Protein AF-A0A350IZ76-F1 (afdb_monomer)

pLDDT: mean 92.91, std 7.24, range [50.38, 98.81]

Sequence (177 aa):
DGDEKKAEEVLAQYEQFNDQLLSAFRLCEDYFVRLTWEDVSQFPHEHSVNNLVNLQAAADALENGEVSTALDEYLWAVDNNWYAYDFSKETFDYFTDYVLDQPADRLMWGNGRVQGHNDLYDLIASLSDKEDGDDVAEQISVLKACIDSETVLLQQQVDLECEGLDALCSALNEMIG

Nearest PDB structures (foldseek):
  6ewy-assembly1_A  TM=2.142E-01  e=2.663E+00  Mycobacterium tuberculosis H37Rv
  6xjv-assembly1_G  TM=1.502E-01  e=7.935E+00  Homo sapiens

Mean predicted aligned error: 5.0 Å

Secondary structure (DSSP, 8-state):
---HHHHHHHHHHHHHHHHHHHHHHHHHHHHH-EE-TTS-EE-HHHHHHHHHHHHHHHHHHHHTT-HHHIIIIIGGGSTTTTHHHHS-HHHHHHHHHHHHS--HHHHGGGTTTB------HHHHHHHHT--TTS--HHHHHHHHHHHHHHHHHHHHHHHHHHHHHHHHHHHHHHHH-

Radius of gyration: 22.56 Å; Cα contacts (8 Å, |Δi|>4): 171; chains: 1; bounding box: 49×35×73 Å

Foldseek 3Di:
DPPVVVVVVVCVVCVVLVVLVVVLVVLCLVQAWAAFLVRDTGGQLVLLVQQLVLLVQLLVCVVQLNLVCNQPPGQCSNTLRVCLVPHDPVVSVVSVCVLVVDDPVVCPSNNPRHDDDDPCNVLSVVSVPDDRPDDCVVSSVSSVVVSVVSVVSSVVSVVSNVVSVVVSVVSVVVSVD

Solvent-accessible surface area (backbone atoms only — not comparable to full-atom values): 9769 Å² total; per-residue (Å²): 133,79,64,58,68,61,51,50,56,51,48,66,74,39,45,70,59,50,54,51,51,52,51,48,50,49,48,48,52,70,44,48,48,21,28,46,87,83,72,45,82,40,46,50,44,53,57,32,51,49,31,42,56,21,44,50,52,21,37,54,28,46,76,73,25,32,42,61,55,18,58,77,72,15,49,46,67,22,70,74,32,50,45,49,77,82,46,54,66,71,58,45,48,52,60,50,44,59,67,76,70,54,57,58,87,78,41,57,91,52,52,88,24,58,68,88,80,70,86,46,47,72,55,53,54,60,50,73,80,53,57,67,66,54,94,49,70,67,58,44,52,50,39,51,53,50,43,54,52,39,54,52,49,29,52,54,34,47,53,48,39,51,52,38,50,56,51,48,53,51,55,53,48,68,73,76,106

Structure (mmCIF, N/CA/C/O backbone):
data_AF-A0A350IZ76-F1
#
_entry.id   AF-A0A350IZ76-F1
#
loop_
_atom_site.group_PDB
_atom_site.id
_atom_site.type_symbol
_atom_site.label_atom_id
_atom_site.label_alt_id
_atom_site.label_comp_id
_atom_site.label_asym_id
_atom_site.label_entity_id
_atom_site.label_seq_id
_atom_site.pdbx_PDB_ins_code
_atom_site.Cartn_x
_atom_site.Cartn_y
_atom_site.Cartn_z
_atom_site.occupancy
_atom_site.B_iso_or_equiv
_atom_site.auth_seq_id
_atom_site.auth_comp_id
_atom_site.auth_asym_id
_atom_site.auth_atom_id
_atom_site.pdbx_PDB_model_num
ATOM 1 N N . ASP A 1 1 ? 19.222 25.766 -45.437 1.00 50.38 1 ASP A N 1
ATOM 2 C CA . ASP A 1 1 ? 19.135 24.422 -46.027 1.00 50.38 1 ASP A CA 1
ATOM 3 C C . ASP A 1 1 ? 19.389 23.398 -44.947 1.00 50.38 1 ASP A C 1
ATOM 5 O O . ASP A 1 1 ? 20.525 23.224 -44.520 1.00 50.38 1 ASP A O 1
ATOM 9 N N . GLY A 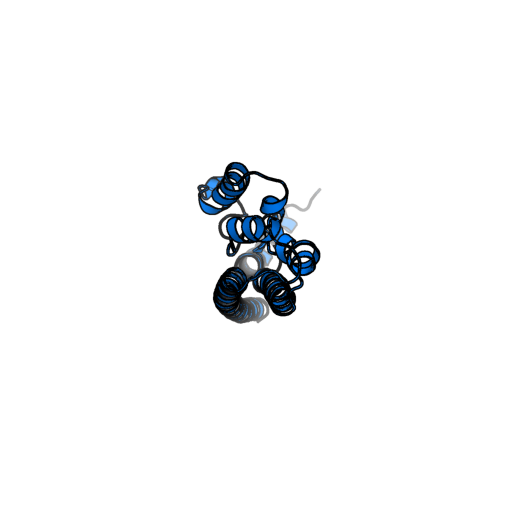1 2 ? 18.302 22.860 -44.392 1.00 60.72 2 GLY A N 1
ATOM 10 C CA . GLY A 1 2 ? 18.377 21.741 -43.461 1.00 60.72 2 GLY A CA 1
ATOM 11 C C . GLY A 1 2 ? 18.789 20.512 -44.252 1.00 60.72 2 GLY A C 1
ATOM 12 O O . GLY A 1 2 ? 18.210 20.237 -45.299 1.00 60.72 2 GLY A O 1
ATOM 13 N N . ASP A 1 3 ? 19.830 19.827 -43.799 1.00 73.19 3 ASP A N 1
ATOM 14 C CA . ASP A 1 3 ? 20.342 18.622 -44.447 1.00 73.19 3 ASP A CA 1
ATOM 15 C C . ASP A 1 3 ? 19.427 17.437 -44.092 1.00 73.19 3 ASP A C 1
ATOM 17 O O . ASP A 1 3 ? 19.778 16.555 -43.314 1.00 73.19 3 ASP A O 1
ATOM 21 N N . GLU A 1 4 ? 18.192 17.497 -44.595 1.00 79.62 4 GLU A N 1
ATOM 22 C CA . GLU A 1 4 ? 17.095 16.554 -44.344 1.00 79.62 4 GLU A CA 1
ATOM 23 C C . GLU A 1 4 ? 17.516 15.124 -44.699 1.00 79.62 4 GLU A C 1
ATOM 25 O O . GLU A 1 4 ? 17.291 14.191 -43.936 1.00 79.62 4 GLU A O 1
ATOM 30 N N . LYS A 1 5 ? 18.296 14.979 -45.774 1.00 81.50 5 LYS A N 1
ATOM 31 C CA . LYS A 1 5 ? 18.876 13.705 -46.197 1.00 81.50 5 LYS A CA 1
ATOM 32 C C . LYS A 1 5 ? 19.881 13.141 -45.185 1.00 81.50 5 LYS A C 1
ATOM 34 O O . LYS A 1 5 ? 19.873 11.949 -44.899 1.00 81.50 5 LYS A O 1
ATOM 39 N N . LYS A 1 6 ? 20.737 13.989 -44.611 1.00 81.44 6 LYS A N 1
ATOM 40 C CA . LYS A 1 6 ? 21.677 13.571 -43.562 1.00 81.44 6 LYS A CA 1
ATOM 41 C C . LYS A 1 6 ? 20.962 13.242 -42.251 1.00 81.44 6 LYS A C 1
ATOM 43 O O . LYS A 1 6 ? 21.423 12.372 -41.519 1.00 81.44 6 LYS A O 1
ATOM 48 N N . ALA A 1 7 ? 19.844 13.907 -41.958 1.00 80.25 7 ALA A N 1
ATOM 49 C CA . ALA A 1 7 ? 18.998 13.568 -40.817 1.00 80.25 7 ALA A CA 1
ATOM 50 C C . ALA A 1 7 ? 18.317 12.199 -40.997 1.00 80.25 7 ALA A C 1
ATOM 52 O O . ALA A 1 7 ? 18.332 11.399 -40.066 1.00 80.25 7 ALA A O 1
ATOM 53 N N . GLU A 1 8 ? 17.799 11.898 -42.192 1.00 83.94 8 GLU A N 1
ATOM 54 C CA . GLU A 1 8 ? 17.226 10.587 -42.536 1.00 83.94 8 GLU A CA 1
ATOM 55 C C . GLU A 1 8 ? 18.264 9.457 -42.463 1.00 83.94 8 GLU A C 1
ATOM 57 O O . GLU A 1 8 ? 17.990 8.404 -41.893 1.00 83.94 8 GLU A O 1
ATOM 62 N N . GLU A 1 9 ? 19.478 9.680 -42.979 1.00 82.44 9 GLU A N 1
ATOM 63 C CA . GLU A 1 9 ? 20.572 8.700 -42.914 1.00 82.44 9 GLU A CA 1
ATOM 64 C C . GLU A 1 9 ? 20.996 8.400 -41.468 1.00 82.44 9 GLU A C 1
ATOM 66 O O . GLU A 1 9 ? 21.276 7.249 -41.136 1.00 82.44 9 GLU A O 1
ATOM 71 N N . VAL A 1 10 ? 21.014 9.415 -40.597 1.00 81.44 10 VAL A N 1
ATOM 72 C CA . VAL A 1 10 ? 21.280 9.240 -39.161 1.00 81.44 10 VAL A CA 1
ATOM 73 C C . VAL A 1 10 ? 20.125 8.502 -38.479 1.00 81.44 10 VAL A C 1
ATOM 75 O O . VAL A 1 10 ? 20.371 7.565 -37.730 1.00 81.44 10 VAL A O 1
ATOM 78 N N . LEU A 1 11 ? 18.869 8.860 -38.758 1.00 82.62 11 LEU A N 1
ATOM 79 C CA . LEU A 1 11 ? 17.696 8.174 -38.199 1.00 82.62 11 LEU A CA 1
ATOM 80 C C . LEU A 1 11 ? 17.671 6.686 -38.562 1.00 82.62 11 LEU A C 1
ATOM 82 O O . LEU A 1 11 ? 17.509 5.856 -37.673 1.00 82.62 11 LEU A O 1
ATOM 86 N N . ALA A 1 12 ? 17.916 6.347 -39.829 1.00 81.69 12 ALA A N 1
ATOM 87 C CA . ALA A 1 12 ? 17.973 4.960 -40.287 1.00 81.69 12 ALA A CA 1
ATOM 88 C C . ALA A 1 12 ? 19.124 4.167 -39.637 1.00 81.69 12 ALA A C 1
ATOM 90 O O . ALA A 1 12 ? 18.999 2.967 -39.410 1.00 81.69 12 ALA A O 1
ATOM 91 N N . GLN A 1 13 ? 20.242 4.824 -39.302 1.00 84.06 13 GLN A N 1
ATOM 92 C CA . GLN A 1 13 ? 21.355 4.185 -38.586 1.00 84.06 13 GLN A CA 1
ATOM 93 C C . GLN A 1 13 ? 21.012 3.833 -37.134 1.00 84.06 13 GLN A C 1
ATOM 95 O O . GLN A 1 13 ? 21.599 2.898 -36.592 1.00 84.06 13 GLN A O 1
ATOM 100 N N . TYR A 1 14 ? 20.082 4.562 -36.513 1.00 86.44 14 TYR A N 1
ATOM 101 C CA . TYR A 1 14 ? 19.702 4.379 -35.111 1.00 86.44 14 TYR A CA 1
ATOM 102 C C . TYR A 1 14 ? 18.309 3.774 -34.921 1.00 86.44 14 TYR A C 1
ATOM 104 O O . TYR A 1 14 ? 17.897 3.604 -33.781 1.00 86.44 14 TYR A O 1
ATOM 112 N N . GLU A 1 15 ? 17.591 3.426 -35.991 1.00 88.50 15 GLU A N 1
ATOM 113 C CA . GLU A 1 15 ? 16.218 2.906 -35.925 1.00 88.50 15 GLU A CA 1
ATOM 114 C C . GLU A 1 15 ? 16.114 1.700 -34.980 1.00 88.50 15 GLU A C 1
ATOM 116 O O . GLU A 1 15 ? 15.388 1.753 -33.991 1.00 88.50 15 GLU A O 1
ATOM 121 N N . GLN A 1 16 ? 16.954 0.680 -35.187 1.00 88.06 16 GLN A N 1
ATOM 122 C CA . GLN A 1 16 ? 16.991 -0.506 -34.325 1.00 88.06 16 GLN A CA 1
ATOM 123 C C . GLN A 1 16 ? 17.324 -0.166 -32.863 1.00 88.06 16 GLN A C 1
ATOM 125 O O . GLN A 1 16 ? 16.702 -0.698 -31.946 1.00 88.06 16 GLN A O 1
ATOM 130 N N . PHE A 1 17 ? 18.298 0.718 -32.637 1.00 90.00 17 PHE A N 1
ATOM 131 C CA . PHE A 1 17 ? 18.697 1.121 -31.288 1.00 90.00 17 PHE A CA 1
ATOM 132 C C . PHE A 1 17 ? 17.570 1.883 -30.576 1.00 90.00 17 PHE A C 1
ATOM 134 O O . PHE A 1 17 ? 17.296 1.641 -29.403 1.00 90.00 17 PHE A O 1
ATOM 141 N N . ASN A 1 18 ? 16.880 2.772 -31.291 1.00 91.38 18 ASN A N 1
ATOM 142 C CA . ASN A 1 18 ? 15.746 3.526 -30.767 1.00 91.38 18 ASN A CA 1
ATOM 143 C C . ASN A 1 18 ? 14.569 2.602 -30.426 1.00 91.38 18 ASN A C 1
ATOM 145 O O . ASN A 1 18 ? 13.952 2.784 -29.378 1.00 91.38 18 ASN A O 1
ATOM 149 N N . ASP A 1 19 ? 14.294 1.590 -31.253 1.00 91.88 19 ASP A N 1
ATOM 150 C CA . ASP A 1 19 ? 13.255 0.589 -30.982 1.00 91.88 19 ASP A CA 1
ATOM 151 C C . ASP A 1 19 ? 13.575 -0.243 -29.731 1.00 91.88 19 ASP A C 1
ATOM 153 O O . ASP A 1 19 ? 12.700 -0.489 -28.892 1.00 91.88 19 ASP A O 1
ATOM 157 N N . GLN A 1 20 ? 14.839 -0.645 -29.566 1.00 93.69 20 GLN A N 1
ATOM 158 C CA . GLN A 1 20 ? 15.309 -1.349 -28.370 1.00 93.69 20 GLN A CA 1
ATOM 159 C C . GLN A 1 20 ? 15.216 -0.461 -27.122 1.00 93.69 20 GLN A C 1
ATOM 161 O O . GLN A 1 20 ? 14.729 -0.911 -26.083 1.00 93.69 20 GLN A O 1
ATOM 166 N N . LEU A 1 21 ? 15.616 0.810 -27.224 1.00 94.50 21 LEU A N 1
ATOM 167 C CA . LEU A 1 21 ? 15.518 1.778 -26.132 1.00 94.50 21 LEU A CA 1
ATOM 168 C C . LEU A 1 21 ? 14.062 2.032 -25.725 1.00 94.50 21 LEU A C 1
ATOM 170 O O . LEU A 1 21 ? 13.750 2.044 -24.535 1.00 94.50 21 LEU A O 1
ATOM 174 N N . LEU A 1 22 ? 13.160 2.195 -26.696 1.00 95.00 22 LEU A N 1
ATOM 175 C CA . LEU A 1 22 ? 11.733 2.375 -26.438 1.00 95.00 22 LEU A CA 1
ATOM 176 C C . LEU A 1 22 ? 11.118 1.131 -25.783 1.00 95.00 22 LEU A C 1
ATOM 178 O O . LEU A 1 22 ? 10.292 1.253 -24.880 1.00 95.00 22 LEU A O 1
ATOM 182 N N . SER A 1 23 ? 11.545 -0.061 -26.201 1.00 94.69 23 SER A N 1
ATOM 183 C CA . SER A 1 23 ? 11.111 -1.322 -25.593 1.00 94.69 23 SER A CA 1
ATOM 184 C C . SER A 1 23 ? 11.584 -1.446 -24.142 1.00 94.69 23 SER A C 1
ATOM 186 O O . SER A 1 23 ? 10.796 -1.827 -23.278 1.00 94.69 23 SER A O 1
ATOM 188 N N . ALA A 1 24 ? 12.833 -1.065 -23.852 1.00 96.50 24 ALA A N 1
ATOM 189 C CA . ALA A 1 24 ? 13.362 -1.029 -22.489 1.00 96.50 24 ALA A CA 1
ATOM 190 C C . ALA A 1 24 ? 12.632 0.007 -21.617 1.00 96.50 24 ALA A C 1
ATOM 192 O O . ALA A 1 24 ? 12.273 -0.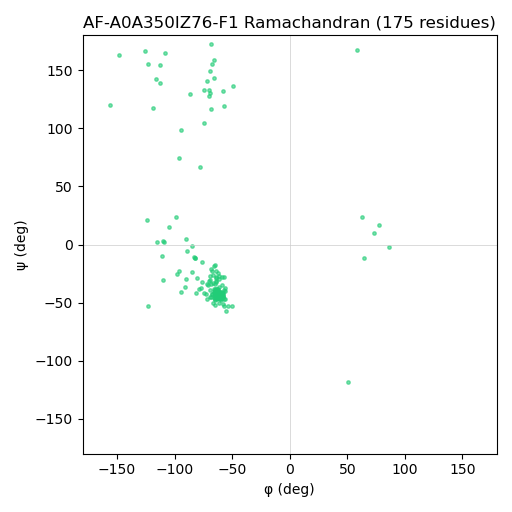292 -20.482 1.00 96.50 24 ALA A O 1
ATOM 193 N N . PHE A 1 25 ? 12.345 1.196 -22.160 1.00 95.88 25 PHE A N 1
ATOM 194 C CA . PHE A 1 25 ? 11.548 2.212 -21.470 1.00 95.88 25 PHE A CA 1
ATOM 195 C C . PHE A 1 25 ? 10.150 1.691 -21.124 1.00 95.88 25 PHE A C 1
ATOM 197 O O . PHE A 1 25 ? 9.719 1.796 -19.980 1.00 95.88 25 PHE A O 1
ATOM 204 N N . ARG A 1 26 ? 9.465 1.062 -22.086 1.00 94.50 26 ARG A N 1
ATOM 205 C CA . ARG A 1 26 ? 8.158 0.445 -21.844 1.00 94.50 26 ARG A CA 1
ATOM 206 C C . ARG A 1 26 ? 8.221 -0.616 -20.745 1.00 94.50 26 ARG A C 1
ATOM 208 O O . ARG A 1 26 ? 7.331 -0.663 -19.907 1.00 94.50 26 ARG A O 1
ATOM 215 N N . LEU A 1 27 ? 9.264 -1.442 -20.735 1.00 95.94 27 LEU A N 1
ATOM 216 C CA . LEU A 1 27 ? 9.461 -2.443 -19.692 1.00 95.94 27 LEU A CA 1
ATOM 217 C C . LEU A 1 27 ? 9.565 -1.780 -18.312 1.00 95.94 27 LEU A C 1
ATOM 219 O O . LEU A 1 27 ? 8.914 -2.235 -17.375 1.00 95.94 27 LEU A O 1
ATOM 223 N N . CYS A 1 28 ? 10.298 -0.668 -18.198 1.00 95.94 28 CYS A N 1
ATOM 224 C CA . CYS A 1 28 ? 10.345 0.091 -16.951 1.00 95.94 28 CYS A CA 1
ATOM 225 C C . CYS A 1 28 ? 8.959 0.593 -16.520 1.00 95.94 28 CYS A C 1
ATOM 227 O O . CYS A 1 28 ? 8.588 0.438 -15.361 1.00 95.94 28 CYS A O 1
ATOM 229 N N . GLU A 1 29 ? 8.184 1.156 -17.447 1.00 94.94 29 GLU A N 1
ATOM 230 C CA . GLU A 1 29 ? 6.8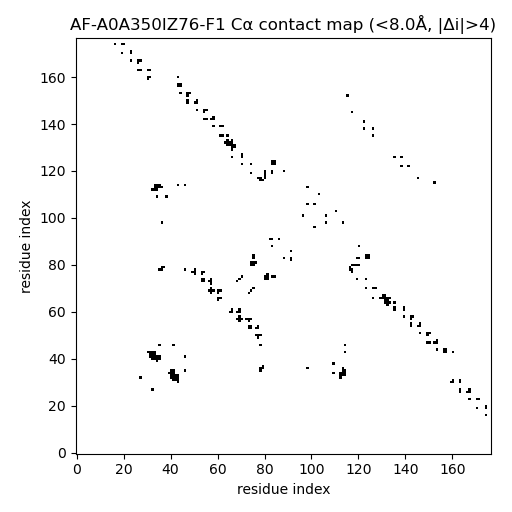28 1.653 -17.178 1.00 94.94 29 GLU A CA 1
ATOM 231 C C . GLU A 1 29 ? 5.846 0.537 -16.780 1.00 94.94 29 GLU A C 1
ATOM 233 O O . GLU A 1 29 ? 4.912 0.764 -16.006 1.00 94.94 29 GLU A O 1
ATOM 238 N N . ASP A 1 30 ? 6.019 -0.671 -17.317 1.00 93.81 30 ASP A N 1
ATOM 239 C CA . ASP A 1 30 ? 5.142 -1.811 -17.041 1.00 93.81 30 ASP A CA 1
ATOM 240 C C . ASP A 1 30 ? 5.468 -2.449 -15.671 1.00 93.81 30 ASP A C 1
ATOM 242 O O . ASP A 1 30 ? 4.554 -2.803 -14.917 1.00 93.81 30 ASP A O 1
ATOM 246 N N . TYR A 1 31 ? 6.749 -2.534 -15.294 1.00 95.88 31 TYR A N 1
ATOM 247 C CA . TYR A 1 31 ? 7.173 -3.161 -14.033 1.00 95.88 31 TYR A CA 1
ATOM 248 C C . TYR A 1 31 ? 7.276 -2.202 -12.847 1.00 95.88 31 TYR A C 1
ATOM 250 O O . TYR A 1 31 ? 6.925 -2.601 -11.743 1.00 95.88 31 TYR A O 1
ATOM 258 N N . PHE A 1 32 ? 7.717 -0.959 -13.046 1.00 96.56 32 PHE A N 1
ATOM 259 C CA . PHE A 1 32 ? 8.166 -0.091 -11.947 1.00 96.56 32 PHE A CA 1
ATOM 260 C C . PHE A 1 32 ? 7.316 1.156 -11.728 1.00 96.56 32 PHE A C 1
ATOM 262 O O . PHE A 1 32 ? 7.637 1.959 -10.859 1.00 96.56 32 PHE A O 1
ATOM 269 N N . VAL A 1 33 ? 6.241 1.335 -12.498 1.00 95.69 33 VAL A N 1
ATOM 270 C CA . VAL A 1 33 ? 5.366 2.504 -12.370 1.00 95.69 33 VAL A CA 1
ATOM 271 C C . VAL A 1 33 ? 3.959 2.064 -12.001 1.00 95.69 33 VAL A C 1
ATOM 273 O O . VAL A 1 33 ? 3.282 1.357 -12.758 1.00 95.69 33 VAL A O 1
ATOM 276 N N . ARG A 1 34 ? 3.514 2.499 -10.826 1.00 94.50 34 ARG A N 1
ATOM 277 C CA . ARG A 1 34 ? 2.145 2.387 -10.314 1.00 94.50 34 ARG A CA 1
ATOM 278 C C . ARG A 1 34 ? 1.634 3.761 -9.911 1.00 94.50 34 ARG A C 1
ATOM 280 O O . ARG A 1 34 ? 2.403 4.716 -9.840 1.00 94.50 34 ARG A O 1
ATOM 287 N N . LEU A 1 35 ? 0.330 3.845 -9.693 1.00 92.88 35 LEU A N 1
ATOM 288 C CA . LEU A 1 35 ? -0.346 5.059 -9.259 1.00 92.88 35 LEU A CA 1
ATOM 289 C C . LEU A 1 35 ? -0.955 4.843 -7.876 1.00 92.88 35 LEU A C 1
ATOM 291 O O . LEU A 1 35 ? -1.450 3.751 -7.588 1.00 92.88 35 LEU A O 1
ATOM 295 N N . THR A 1 36 ? -0.904 5.873 -7.034 1.00 91.69 36 THR A N 1
ATOM 296 C CA . THR A 1 36 ? -1.816 5.985 -5.888 1.00 91.69 36 THR A CA 1
ATOM 297 C C . THR A 1 36 ? -3.240 6.225 -6.389 1.00 91.69 36 THR A C 1
ATOM 299 O O . THR A 1 36 ? -3.465 6.469 -7.582 1.00 91.69 36 THR A O 1
ATOM 302 N N . TRP A 1 37 ? -4.206 6.203 -5.476 1.00 89.19 37 TRP A N 1
ATOM 303 C CA . TRP A 1 37 ? -5.593 6.539 -5.796 1.00 89.19 37 TRP A CA 1
ATOM 304 C C . TRP A 1 37 ? -5.781 8.010 -6.221 1.00 89.19 37 TRP A C 1
ATOM 306 O O . TRP A 1 37 ? -6.762 8.342 -6.884 1.00 89.19 37 TRP A O 1
ATOM 316 N N . GLU A 1 38 ? -4.812 8.880 -5.923 1.00 87.00 38 GLU A N 1
ATOM 317 C CA . GLU A 1 38 ? -4.735 10.287 -6.348 1.00 87.00 38 GLU A CA 1
ATOM 318 C C . GLU A 1 38 ? -3.823 10.529 -7.569 1.00 87.00 38 GLU A C 1
ATOM 320 O O . GLU A 1 38 ? -3.322 11.641 -7.761 1.00 87.00 38 GLU A O 1
ATOM 325 N N . ASP A 1 39 ? -3.587 9.508 -8.398 1.00 88.31 39 ASP A N 1
ATOM 326 C CA . ASP A 1 39 ? -2.786 9.589 -9.631 1.00 88.31 39 ASP A CA 1
ATOM 327 C C . ASP A 1 39 ? -1.300 9.968 -9.414 1.00 88.31 39 ASP A C 1
ATOM 329 O O . ASP A 1 39 ? -0.628 10.463 -10.329 1.00 88.31 39 ASP A O 1
ATOM 333 N N . VAL A 1 40 ? -0.743 9.728 -8.219 1.00 91.50 40 VAL A N 1
ATOM 334 C CA . VAL A 1 40 ? 0.683 9.970 -7.940 1.00 91.50 40 VAL A CA 1
ATOM 335 C C . VAL A 1 40 ? 1.514 8.751 -8.332 1.00 91.50 40 VAL A C 1
ATOM 337 O O . VAL A 1 40 ? 1.225 7.632 -7.921 1.00 91.50 40 VAL A O 1
ATOM 340 N N . SER A 1 41 ? 2.576 8.965 -9.114 1.00 93.69 41 SER A N 1
ATOM 341 C CA . SER A 1 41 ? 3.498 7.898 -9.518 1.00 93.69 41 SER A CA 1
ATOM 342 C C . SER A 1 41 ? 4.346 7.403 -8.348 1.00 93.69 41 SER A C 1
ATOM 344 O O . SER A 1 41 ? 4.982 8.205 -7.665 1.00 93.69 41 SER A O 1
ATOM 346 N N . GLN A 1 42 ? 4.435 6.084 -8.209 1.00 95.31 42 GLN A N 1
ATOM 347 C CA . GLN A 1 42 ? 5.249 5.388 -7.210 1.00 95.31 42 GLN A CA 1
ATOM 348 C C . GLN A 1 42 ? 5.746 4.039 -7.747 1.00 95.31 42 GLN A C 1
ATOM 350 O O . GLN A 1 42 ? 5.204 3.514 -8.729 1.00 95.31 42 GLN A O 1
ATOM 355 N N . PHE A 1 43 ? 6.759 3.467 -7.101 1.00 96.38 43 PHE A N 1
ATOM 356 C CA . PHE A 1 43 ? 7.129 2.072 -7.314 1.00 96.38 43 PHE A CA 1
ATOM 357 C C . PHE A 1 43 ? 6.045 1.138 -6.751 1.00 96.38 43 PHE A C 1
ATOM 359 O O . PHE A 1 43 ? 5.390 1.478 -5.764 1.00 96.38 43 PHE A O 1
ATOM 366 N N . PRO A 1 44 ? 5.844 -0.055 -7.342 1.00 95.88 44 PRO A N 1
ATOM 367 C CA . PRO A 1 44 ? 4.863 -1.018 -6.857 1.00 95.88 44 PRO A CA 1
ATOM 368 C C . PRO A 1 44 ? 4.951 -1.304 -5.354 1.00 95.88 44 PRO A C 1
ATOM 370 O O . PRO A 1 44 ? 3.945 -1.138 -4.669 1.00 95.88 44 PRO A O 1
ATOM 373 N N . HIS A 1 45 ? 6.128 -1.670 -4.832 1.00 96.88 45 HIS A N 1
ATOM 374 C CA . HIS A 1 45 ? 6.293 -1.976 -3.408 1.00 96.88 45 HIS A CA 1
ATOM 375 C C . HIS A 1 45 ? 5.991 -0.795 -2.475 1.00 96.88 45 HIS A C 1
ATOM 377 O O . HIS A 1 45 ? 5.603 -1.028 -1.330 1.00 96.88 45 HIS A O 1
ATOM 383 N N . GLU A 1 46 ? 6.157 0.458 -2.924 1.00 96.44 46 GLU A N 1
ATOM 384 C CA . GLU A 1 46 ? 5.890 1.638 -2.089 1.00 96.44 46 GLU A CA 1
ATOM 385 C C . GLU A 1 46 ? 4.425 1.685 -1.650 1.00 96.44 46 GLU A C 1
ATOM 387 O O . GLU A 1 46 ? 4.164 2.005 -0.492 1.00 96.44 46 GLU A O 1
ATOM 392 N N . HIS A 1 47 ? 3.486 1.275 -2.513 1.00 95.06 47 HIS A N 1
ATOM 393 C CA . HIS A 1 47 ? 2.067 1.192 -2.157 1.00 95.06 47 HIS A CA 1
ATOM 394 C C . HIS A 1 47 ? 1.855 0.311 -0.917 1.00 95.06 47 HIS A C 1
ATOM 396 O O . HIS A 1 47 ? 1.347 0.777 0.105 1.00 95.06 47 HIS A O 1
ATOM 402 N N . SER A 1 48 ? 2.313 -0.944 -0.979 1.00 96.00 48 SER A N 1
ATOM 403 C CA . SER A 1 48 ? 2.079 -1.894 0.112 1.00 96.00 48 SER A CA 1
ATOM 404 C C . SER A 1 48 ? 2.885 -1.559 1.361 1.00 96.00 48 SER A C 1
ATOM 406 O O . SER A 1 48 ? 2.397 -1.736 2.473 1.00 96.00 48 SER A O 1
ATOM 408 N N . VAL A 1 49 ? 4.110 -1.039 1.211 1.00 97.25 49 VAL A N 1
ATOM 409 C CA . VAL A 1 49 ? 4.921 -0.595 2.356 1.00 97.25 49 VAL A CA 1
ATOM 410 C C . VAL A 1 49 ? 4.242 0.560 3.090 1.00 97.25 49 VAL A C 1
ATOM 412 O O . VAL A 1 49 ? 4.153 0.519 4.318 1.00 97.25 49 VAL A O 1
ATOM 415 N N . ASN A 1 50 ? 3.737 1.561 2.366 1.00 96.50 50 ASN A N 1
ATOM 416 C CA . ASN A 1 50 ? 3.061 2.709 2.971 1.00 96.50 50 ASN A CA 1
ATOM 417 C C . ASN A 1 50 ? 1.788 2.280 3.713 1.00 96.50 50 ASN A C 1
ATOM 419 O O . ASN A 1 50 ? 1.577 2.685 4.858 1.00 96.50 50 ASN A O 1
ATOM 423 N N . ASN A 1 51 ? 0.978 1.408 3.108 1.00 97.38 51 ASN A N 1
ATOM 424 C CA . ASN A 1 51 ? -0.208 0.862 3.763 1.00 97.38 51 ASN A CA 1
ATOM 425 C C . ASN A 1 51 ? 0.157 0.031 4.998 1.00 97.38 51 ASN A C 1
ATOM 427 O O . ASN A 1 51 ? -0.415 0.252 6.061 1.00 97.38 51 ASN A O 1
ATOM 431 N N . LEU A 1 52 ? 1.136 -0.875 4.899 1.00 98.31 52 LEU A N 1
ATOM 432 C CA . LEU A 1 52 ? 1.572 -1.713 6.021 1.00 98.31 52 LEU A CA 1
ATOM 433 C C . LEU A 1 52 ? 2.058 -0.887 7.210 1.00 98.31 52 LEU A C 1
ATOM 435 O O . LEU A 1 52 ? 1.668 -1.180 8.335 1.00 98.31 52 LEU A O 1
ATOM 439 N N . VAL A 1 53 ? 2.874 0.146 6.978 1.00 98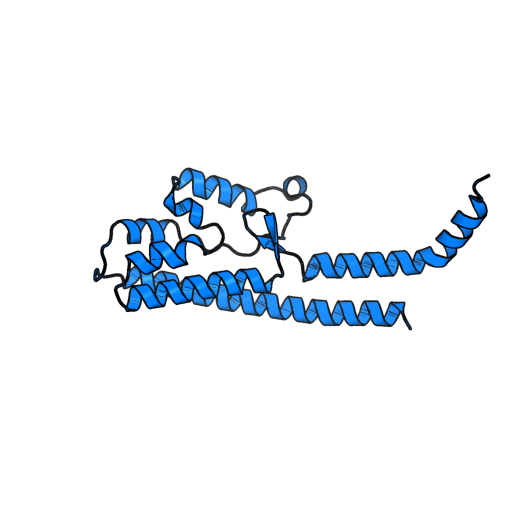.44 53 VAL A N 1
ATOM 440 C CA . VAL A 1 53 ? 3.370 1.019 8.055 1.00 98.44 53 VAL A CA 1
ATOM 441 C C . VAL A 1 53 ? 2.206 1.637 8.831 1.00 98.44 53 VAL A C 1
ATOM 443 O O . VAL A 1 53 ? 2.201 1.584 10.060 1.00 98.44 53 VAL A O 1
ATOM 446 N N . ASN A 1 54 ? 1.203 2.163 8.126 1.00 98.62 54 ASN A N 1
ATOM 447 C CA . ASN A 1 54 ? 0.042 2.792 8.751 1.00 98.62 54 ASN A CA 1
ATOM 448 C C . ASN A 1 54 ? -0.902 1.771 9.404 1.00 98.62 54 ASN A C 1
ATOM 450 O O . ASN A 1 54 ? -1.341 1.977 10.532 1.00 98.62 54 ASN A O 1
ATOM 454 N N . LEU A 1 55 ? -1.176 0.640 8.750 1.00 98.69 55 LEU A N 1
ATOM 455 C CA . LEU A 1 55 ? -2.022 -0.422 9.302 1.00 98.69 55 LEU A CA 1
ATOM 456 C C . LEU A 1 55 ? -1.420 -1.020 10.582 1.00 98.69 55 LEU A C 1
ATOM 458 O O . LEU A 1 55 ? -2.137 -1.229 11.562 1.00 98.69 55 LEU A O 1
ATOM 462 N N . GLN A 1 56 ? -0.109 -1.275 10.587 1.00 98.75 56 GLN A N 1
ATOM 463 C CA . GLN A 1 56 ? 0.604 -1.817 11.743 1.00 98.75 56 GLN A CA 1
ATOM 464 C C . GLN A 1 56 ? 0.607 -0.810 12.900 1.00 98.75 56 GLN A C 1
ATOM 466 O O . GLN A 1 56 ? 0.271 -1.178 14.022 1.00 98.75 56 GLN A O 1
ATOM 471 N N . ALA A 1 57 ? 0.901 0.465 12.619 1.00 98.81 57 ALA A N 1
ATOM 472 C CA . ALA A 1 57 ? 0.887 1.521 13.628 1.00 98.81 57 ALA A CA 1
ATOM 473 C C . ALA A 1 57 ? -0.520 1.763 14.206 1.00 98.81 57 ALA A C 1
ATOM 475 O O . ALA A 1 57 ? -0.669 1.922 15.416 1.00 98.81 57 ALA A O 1
ATOM 476 N N . ALA A 1 58 ? -1.564 1.707 13.372 1.00 98.75 58 ALA A N 1
ATOM 477 C CA . ALA A 1 58 ? -2.950 1.767 13.828 1.00 98.75 58 ALA A CA 1
ATOM 478 C C . ALA A 1 58 ? -3.303 0.580 14.735 1.00 98.75 58 ALA A C 1
ATOM 480 O O . ALA A 1 58 ? -3.907 0.774 15.788 1.00 98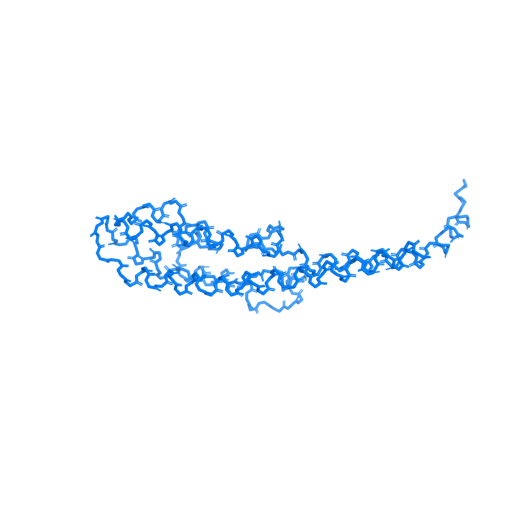.75 58 ALA A O 1
ATOM 481 N N . ALA A 1 59 ? -2.911 -0.643 14.364 1.00 98.69 59 ALA A N 1
ATOM 482 C CA . ALA A 1 59 ? -3.154 -1.824 15.187 1.00 98.69 59 ALA A CA 1
ATOM 483 C C . ALA A 1 59 ? -2.437 -1.729 16.544 1.00 98.69 59 ALA A C 1
ATOM 485 O O . ALA A 1 59 ? -3.058 -2.006 17.570 1.00 98.69 59 ALA A O 1
ATOM 486 N N . ASP A 1 60 ? -1.179 -1.283 16.556 1.00 98.75 60 ASP A N 1
ATOM 487 C CA . ASP A 1 60 ? -0.395 -1.083 17.779 1.00 98.75 60 ASP A CA 1
ATOM 488 C C . ASP A 1 60 ? -1.032 -0.017 18.691 1.00 98.75 60 ASP A C 1
ATOM 490 O O . ASP A 1 60 ? -1.141 -0.222 19.902 1.00 98.75 60 ASP A O 1
ATOM 494 N N . ALA A 1 61 ? -1.512 1.096 18.124 1.00 98.75 61 ALA A N 1
ATOM 495 C CA . ALA A 1 61 ? -2.235 2.129 18.868 1.00 98.75 61 ALA A CA 1
ATOM 496 C C . ALA A 1 61 ? -3.522 1.569 19.504 1.00 98.75 61 ALA A C 1
ATOM 498 O O . ALA A 1 61 ? -3.747 1.728 20.706 1.00 98.75 61 ALA A O 1
ATOM 499 N N . LEU A 1 62 ? -4.328 0.817 18.743 1.00 98.62 62 LEU A N 1
ATOM 500 C CA . LEU A 1 62 ? -5.534 0.175 19.274 1.00 98.62 62 LEU A CA 1
ATOM 501 C C . LEU A 1 62 ? -5.222 -0.853 20.374 1.00 98.62 62 LEU A C 1
ATOM 503 O O . LEU A 1 62 ? -5.950 -0.926 21.363 1.00 98.62 62 LEU A O 1
ATOM 507 N N . GLU A 1 63 ? -4.138 -1.624 20.250 1.00 98.50 63 GLU A N 1
ATOM 508 C CA . GLU A 1 63 ? -3.694 -2.564 21.291 1.00 98.50 63 GLU A CA 1
ATOM 509 C C . GLU A 1 63 ? -3.280 -1.857 22.593 1.00 98.50 63 GLU A C 1
ATOM 511 O O . GLU A 1 63 ? -3.441 -2.422 23.680 1.00 98.50 63 GLU A O 1
ATOM 516 N N . ASN A 1 64 ? -2.822 -0.606 22.501 1.00 98.31 64 ASN A N 1
ATOM 517 C CA . ASN A 1 64 ? -2.531 0.255 23.650 1.00 98.31 64 ASN A CA 1
ATOM 518 C C . ASN A 1 64 ? -3.765 1.010 24.180 1.00 98.31 64 ASN A C 1
ATOM 520 O O . ASN A 1 64 ? -3.666 1.708 25.191 1.00 98.31 64 ASN A O 1
ATOM 524 N N . GLY A 1 65 ? -4.932 0.844 23.548 1.00 98.06 65 GLY A N 1
ATOM 525 C CA . GLY A 1 65 ? -6.165 1.556 23.887 1.00 98.06 65 GLY A CA 1
ATOM 526 C C . GLY A 1 65 ? -6.207 3.001 23.379 1.00 98.06 65 GLY A C 1
ATOM 527 O O . GLY A 1 65 ? -7.023 3.779 23.864 1.00 98.06 65 GLY A O 1
ATOM 528 N N . GLU A 1 66 ? -5.344 3.359 22.428 1.00 98.56 66 GLU A N 1
ATOM 529 C CA . GLU A 1 66 ? -5.194 4.700 21.853 1.00 98.56 66 GLU A CA 1
ATOM 530 C C . GLU A 1 66 ? -6.008 4.797 20.547 1.00 98.56 66 GLU A C 1
ATOM 532 O O . GLU A 1 66 ? -5.477 4.754 19.434 1.00 98.56 66 GLU A O 1
ATOM 537 N N . VAL A 1 67 ? -7.334 4.885 20.684 1.00 98.50 67 VAL A N 1
ATOM 538 C CA . VAL A 1 67 ? -8.278 4.966 19.554 1.00 98.50 67 VAL A CA 1
ATOM 539 C C . VAL A 1 67 ? -8.079 6.258 18.769 1.00 98.50 67 VAL A C 1
ATOM 541 O O . VAL A 1 67 ? -8.017 6.232 17.539 1.00 98.50 67 VAL A O 1
ATOM 544 N N . SER A 1 68 ? -7.936 7.374 19.483 1.00 98.12 68 SER A N 1
ATOM 545 C CA . SER A 1 68 ? -7.695 8.690 18.890 1.00 98.12 68 SER A CA 1
ATOM 546 C C . SER A 1 68 ? -6.423 8.703 18.038 1.00 98.12 68 SER A C 1
ATOM 548 O O . SER A 1 68 ? -6.455 9.143 16.894 1.00 98.12 68 SER A O 1
ATOM 550 N N . THR A 1 69 ? -5.331 8.120 18.535 1.00 98.56 69 THR A N 1
ATOM 551 C CA . THR A 1 69 ? -4.067 8.002 17.795 1.00 98.56 69 THR A CA 1
ATOM 552 C C . THR A 1 69 ? -4.217 7.172 16.520 1.00 98.56 69 THR A C 1
ATOM 554 O O . THR A 1 69 ? -3.731 7.585 15.467 1.00 98.56 69 THR A O 1
ATOM 557 N N . ALA A 1 70 ? -4.921 6.034 16.570 1.00 98.50 70 ALA A N 1
ATOM 558 C CA . ALA A 1 70 ? -5.160 5.224 15.375 1.00 98.50 70 ALA A CA 1
ATOM 559 C C . ALA A 1 70 ? -5.889 6.019 14.274 1.00 98.50 70 ALA A C 1
ATOM 561 O O . ALA A 1 70 ? -5.507 5.948 13.103 1.00 98.50 70 ALA A O 1
ATOM 562 N N . LEU 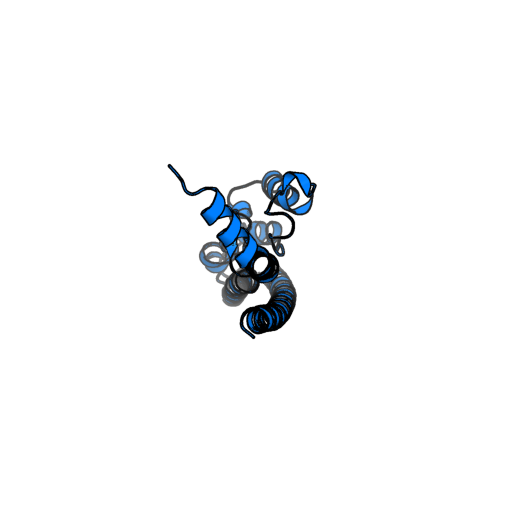A 1 71 ? -6.905 6.802 14.653 1.00 98.00 71 LEU A N 1
ATOM 563 C CA . LEU A 1 71 ? -7.686 7.630 13.734 1.00 98.00 71 LEU A CA 1
ATOM 564 C C . LEU A 1 71 ? -6.910 8.849 13.219 1.00 98.00 71 LEU A C 1
ATOM 566 O O . LEU A 1 71 ? -6.926 9.102 12.015 1.00 98.00 71 LEU A O 1
ATOM 570 N N . ASP A 1 72 ? -6.238 9.589 14.095 1.00 97.38 72 ASP A N 1
ATOM 571 C CA . ASP A 1 72 ? -5.677 10.903 13.765 1.00 97.38 72 ASP A CA 1
ATOM 572 C C . ASP A 1 72 ? -4.289 10.818 13.109 1.00 97.38 72 ASP A C 1
ATOM 574 O O . ASP A 1 72 ? -3.888 11.731 12.380 1.00 97.38 72 ASP A O 1
ATOM 578 N N . GLU A 1 73 ? -3.543 9.732 13.335 1.00 97.81 73 GLU A N 1
ATOM 579 C CA . GLU A 1 73 ? -2.159 9.610 12.857 1.00 97.81 73 GLU A CA 1
ATOM 580 C C . GLU A 1 73 ? -1.972 8.598 11.725 1.00 97.81 73 GLU A C 1
ATOM 582 O O . GLU A 1 73 ? -1.088 8.809 10.893 1.00 97.81 73 GLU A O 1
ATOM 587 N N . TYR A 1 74 ? -2.773 7.527 11.671 1.00 98.44 74 TYR A N 1
ATOM 588 C CA . TYR A 1 74 ? -2.437 6.360 10.844 1.00 98.44 74 TYR A CA 1
ATOM 589 C C . TYR A 1 74 ? -3.507 5.980 9.818 1.00 98.44 74 TYR A C 1
ATOM 591 O O . TYR A 1 74 ? -3.198 5.850 8.635 1.00 98.44 74 TYR A O 1
ATOM 599 N N . LEU A 1 75 ? -4.767 5.799 10.225 1.00 98.12 75 LEU A N 1
ATOM 600 C CA . LEU A 1 75 ? -5.783 5.204 9.345 1.00 98.12 75 LEU A CA 1
ATOM 601 C C . LEU A 1 75 ? -6.118 6.064 8.116 1.00 98.12 75 LEU A C 1
ATOM 603 O O . LEU A 1 75 ? -6.339 5.516 7.038 1.00 98.12 75 LEU A O 1
ATOM 607 N N . TRP A 1 76 ? -6.084 7.394 8.233 1.00 95.06 76 TRP A N 1
ATOM 608 C CA . TRP A 1 76 ? -6.304 8.301 7.097 1.00 95.06 76 TRP A CA 1
ATOM 609 C C . TRP A 1 76 ? -5.189 8.234 6.045 1.00 95.06 76 TRP A C 1
ATOM 611 O O . TRP A 1 76 ? -5.416 8.601 4.893 1.00 95.06 76 TRP A O 1
ATOM 621 N N . ALA A 1 77 ? -3.991 7.790 6.439 1.00 95.62 77 ALA A N 1
ATOM 622 C CA . ALA A 1 77 ? -2.816 7.711 5.578 1.00 95.62 77 ALA A CA 1
ATOM 623 C C . ALA A 1 77 ? -2.709 6.372 4.824 1.00 95.62 77 ALA A C 1
ATOM 625 O O . ALA A 1 77 ? -1.831 6.225 3.973 1.00 95.62 77 ALA A O 1
ATOM 626 N N . VAL A 1 78 ? -3.590 5.405 5.108 1.00 96.38 78 VAL A N 1
ATOM 627 C CA . VAL A 1 78 ? -3.775 4.229 4.246 1.00 96.38 78 VAL A CA 1
ATOM 628 C C . VAL A 1 78 ? -4.436 4.695 2.947 1.00 96.38 78 VAL A C 1
ATOM 630 O O . VAL A 1 78 ? -5.439 5.409 2.985 1.00 96.38 78 VAL A O 1
ATOM 633 N N . ASP A 1 79 ? -3.880 4.295 1.803 1.00 93.62 79 ASP A N 1
ATOM 634 C CA . ASP A 1 79 ? -4.263 4.793 0.474 1.00 93.62 79 ASP A CA 1
ATOM 635 C C . ASP A 1 79 ? -5.797 4.752 0.265 1.00 93.62 79 ASP A C 1
ATOM 637 O O . ASP A 1 79 ? -6.459 3.789 0.668 1.00 93.62 79 ASP A O 1
ATOM 641 N N . ASN A 1 80 ? -6.368 5.817 -0.315 1.00 92.38 80 ASN A N 1
ATOM 642 C CA . ASN A 1 80 ? -7.813 6.081 -0.485 1.00 92.38 80 ASN A CA 1
ATOM 643 C C . ASN A 1 80 ? -8.665 6.288 0.798 1.00 92.38 80 ASN A C 1
ATOM 645 O O . ASN A 1 80 ? -9.811 6.732 0.704 1.00 92.38 80 ASN A O 1
ATOM 649 N N . ASN A 1 81 ? -8.172 6.005 2.010 1.00 94.38 81 ASN A N 1
ATOM 650 C CA . ASN A 1 81 ? -9.041 5.954 3.201 1.00 94.38 81 ASN A CA 1
ATOM 651 C C . ASN A 1 81 ? -9.356 7.311 3.842 1.00 94.38 81 ASN A C 1
ATOM 653 O O . ASN A 1 81 ? -10.291 7.403 4.638 1.00 94.38 81 ASN A O 1
ATOM 657 N N . TRP A 1 82 ? -8.667 8.389 3.464 1.00 92.19 82 TRP A N 1
ATOM 658 C CA . TRP A 1 82 ? -8.991 9.738 3.946 1.00 92.19 82 TRP A CA 1
ATOM 659 C C . TRP A 1 82 ? -10.429 10.167 3.596 1.00 92.19 82 TRP A C 1
ATOM 661 O O . TRP A 1 82 ? -11.054 10.909 4.353 1.00 92.19 82 TRP A O 1
ATOM 671 N N . TYR A 1 83 ? -11.005 9.645 2.506 1.00 91.81 83 TYR A N 1
ATOM 672 C CA . TYR A 1 83 ? -12.406 9.886 2.154 1.00 91.81 83 TYR A CA 1
ATOM 673 C C . TYR A 1 83 ? -13.389 9.376 3.221 1.00 91.81 83 TYR A C 1
ATOM 675 O O . TYR A 1 83 ? -14.459 9.961 3.386 1.00 91.81 83 TYR A O 1
ATOM 683 N N . ALA A 1 84 ? -13.042 8.326 3.973 1.00 95.12 84 ALA A N 1
ATOM 684 C CA . ALA A 1 84 ? -13.921 7.755 4.994 1.00 95.12 84 ALA A CA 1
ATOM 685 C C . ALA A 1 84 ? -14.187 8.705 6.177 1.00 95.12 84 ALA A C 1
ATOM 687 O O . ALA A 1 84 ? -15.166 8.521 6.897 1.00 95.12 84 ALA A O 1
ATOM 688 N N . TYR A 1 85 ? -13.351 9.731 6.361 1.00 94.81 85 TYR A N 1
ATOM 689 C CA . TYR A 1 85 ? -13.475 10.697 7.455 1.00 94.81 85 TYR A CA 1
ATOM 690 C C . TYR A 1 85 ? -14.501 11.791 7.157 1.00 94.81 85 TYR A C 1
ATOM 692 O O . TYR A 1 85 ? -15.286 12.168 8.026 1.00 94.81 85 TYR A O 1
ATOM 700 N N . ASP A 1 86 ? -14.501 12.298 5.923 1.00 92.94 86 ASP A N 1
ATOM 701 C CA . ASP A 1 86 ? -15.253 13.503 5.560 1.00 92.94 86 ASP A CA 1
ATOM 702 C C . ASP A 1 86 ? -16.446 13.231 4.631 1.00 92.94 86 ASP A C 1
ATOM 704 O O . ASP A 1 86 ? -17.272 14.123 4.400 1.00 92.94 86 ASP A O 1
ATOM 708 N N . PHE A 1 87 ? -16.567 12.014 4.087 1.00 94.88 87 PHE A N 1
ATOM 709 C CA . PHE A 1 87 ? -17.559 11.694 3.064 1.00 94.88 87 PHE A CA 1
ATOM 710 C C . PHE A 1 87 ? -18.493 10.539 3.441 1.00 94.88 87 PHE A C 1
ATOM 712 O O . PHE A 1 87 ? -18.191 9.652 4.240 1.00 94.88 87 PHE A O 1
ATOM 719 N N . SER A 1 88 ? -19.683 10.548 2.830 1.00 96.06 88 SER A N 1
ATOM 720 C CA . SER A 1 88 ? -20.626 9.433 2.937 1.00 96.06 88 SER A CA 1
ATOM 721 C C . SER A 1 88 ? -20.084 8.186 2.243 1.00 96.06 88 SER A C 1
ATOM 723 O O . SER A 1 88 ? -19.342 8.297 1.265 1.00 96.06 88 SER A O 1
ATOM 725 N N . LYS A 1 89 ? -20.552 7.008 2.674 1.00 95.94 89 LYS A N 1
ATOM 726 C CA . LYS A 1 89 ? -20.182 5.744 2.033 1.00 95.94 89 LYS A CA 1
ATOM 727 C C . LYS A 1 89 ? -20.502 5.733 0.542 1.00 95.94 89 LYS A C 1
ATOM 729 O O . LYS A 1 89 ? -19.673 5.345 -0.254 1.00 95.94 89 LYS A O 1
ATOM 734 N N . GLU A 1 90 ? -21.647 6.293 0.147 1.00 95.88 90 GLU A N 1
ATOM 735 C CA . GLU A 1 90 ? -22.010 6.449 -1.270 1.00 95.88 90 GLU A CA 1
ATOM 736 C C . GLU A 1 90 ? -20.964 7.245 -2.071 1.00 95.88 90 GLU A C 1
ATOM 738 O O . GLU A 1 90 ? -20.681 6.917 -3.219 1.00 95.88 90 GLU A O 1
ATOM 743 N N . THR A 1 91 ? -20.382 8.293 -1.478 1.00 93.38 91 THR A N 1
ATOM 744 C CA . THR A 1 91 ? -19.348 9.089 -2.154 1.00 93.38 91 THR A CA 1
ATOM 745 C C . THR A 1 91 ? -18.021 8.335 -2.203 1.00 93.38 91 THR A C 1
ATOM 747 O O . THR A 1 91 ? -17.361 8.347 -3.238 1.00 93.38 91 THR A O 1
ATOM 750 N N . PHE A 1 92 ? -17.654 7.666 -1.107 1.00 93.31 92 PHE A N 1
ATOM 751 C CA . PHE A 1 92 ? -16.476 6.802 -1.029 1.00 93.31 92 PHE A CA 1
ATOM 752 C C . PHE A 1 92 ? -16.529 5.679 -2.079 1.00 93.31 92 PHE A C 1
ATOM 754 O O . PHE A 1 92 ? -15.611 5.546 -2.890 1.00 93.31 92 PHE A O 1
ATOM 761 N N . ASP A 1 93 ? -17.644 4.949 -2.135 1.00 93.19 93 ASP A N 1
ATOM 762 C CA . ASP A 1 93 ? -17.885 3.871 -3.095 1.00 93.19 93 ASP A CA 1
ATOM 763 C C . ASP A 1 93 ? -17.843 4.410 -4.533 1.00 93.19 93 ASP A C 1
ATOM 765 O O . ASP A 1 93 ? -17.193 3.827 -5.391 1.00 93.19 93 ASP A O 1
ATOM 769 N N . TYR A 1 94 ? -18.441 5.580 -4.804 1.00 90.69 94 TYR A N 1
ATOM 770 C CA . TYR A 1 94 ? -18.420 6.182 -6.143 1.00 90.69 94 TYR A CA 1
ATOM 771 C C . TYR A 1 94 ? -16.999 6.430 -6.672 1.00 90.69 94 TYR A C 1
ATOM 773 O O . TYR A 1 94 ? -16.724 6.159 -7.844 1.00 90.69 94 TYR A O 1
ATOM 781 N N . PHE A 1 95 ? -16.098 6.965 -5.841 1.00 87.12 95 PHE A N 1
ATOM 782 C CA . PHE A 1 95 ? -14.704 7.177 -6.245 1.00 87.12 95 PHE A CA 1
ATOM 783 C C . PHE A 1 95 ? -13.940 5.859 -6.353 1.00 87.12 95 PHE A C 1
ATOM 785 O O . PHE A 1 95 ? -13.120 5.705 -7.259 1.00 87.12 95 PHE A O 1
ATOM 792 N N . THR A 1 96 ? -14.264 4.899 -5.492 1.00 89.44 96 THR A N 1
ATOM 793 C CA . THR A 1 96 ? -13.639 3.578 -5.500 1.00 89.44 96 THR A CA 1
ATOM 794 C C . THR A 1 96 ? -13.998 2.798 -6.771 1.00 89.44 96 THR A C 1
ATOM 796 O O . THR A 1 96 ? -13.121 2.373 -7.529 1.00 89.44 96 THR A O 1
ATOM 799 N N . ASP A 1 97 ? -15.288 2.726 -7.097 1.00 88.44 97 ASP A N 1
ATOM 800 C CA . ASP A 1 97 ? -15.822 2.088 -8.304 1.00 88.44 97 ASP A CA 1
ATOM 801 C C . ASP A 1 97 ? -15.353 2.799 -9.582 1.00 88.44 97 ASP A C 1
ATOM 803 O O . ASP A 1 97 ? -15.174 2.174 -10.630 1.00 88.44 97 ASP A O 1
ATOM 807 N N . TYR A 1 98 ? -15.090 4.111 -9.518 1.00 83.75 98 TYR A N 1
ATOM 808 C CA . TYR A 1 98 ? -14.499 4.839 -10.641 1.00 83.75 98 TYR A CA 1
ATOM 809 C C . TYR A 1 98 ? -13.094 4.329 -10.998 1.00 83.75 98 TYR A C 1
ATOM 811 O O . TYR A 1 98 ? -12.667 4.487 -12.135 1.00 83.75 98 TYR A O 1
ATOM 819 N N . VAL A 1 99 ? -12.357 3.708 -10.084 1.00 84.00 99 VAL A N 1
ATOM 820 C CA . VAL A 1 99 ? -11.059 3.104 -10.415 1.00 84.00 99 VAL A CA 1
ATOM 821 C C . VAL A 1 99 ? -11.217 1.621 -10.746 1.00 84.00 99 VAL A C 1
ATOM 823 O O . VAL A 1 99 ? -10.609 1.147 -11.706 1.00 84.00 99 VAL A O 1
ATOM 826 N N . LEU A 1 100 ? -12.057 0.900 -9.997 1.00 84.44 100 LEU A N 1
ATOM 827 C CA . LEU A 1 100 ? -12.197 -0.555 -10.122 1.00 84.44 100 LEU A CA 1
ATOM 828 C C . LEU A 1 100 ? -13.018 -0.999 -11.344 1.00 84.44 100 LEU A C 1
ATOM 830 O O . LEU A 1 100 ? -12.658 -1.985 -11.990 1.00 84.44 100 LEU A O 1
ATOM 834 N N . ASP A 1 101 ? -14.075 -0.262 -11.697 1.00 84.44 101 ASP A N 1
ATOM 835 C CA . ASP A 1 101 ? -15.083 -0.700 -12.675 1.00 84.44 101 ASP A CA 1
ATOM 836 C C . ASP A 1 101 ? -15.043 0.069 -14.009 1.00 84.44 101 ASP A C 1
ATOM 838 O O . ASP A 1 101 ? -15.868 -0.166 -14.904 1.00 84.44 101 ASP A O 1
ATOM 842 N N . GLN A 1 102 ? -14.101 1.000 -14.196 1.00 78.69 102 GLN A N 1
ATOM 843 C CA . GLN A 1 102 ? -14.021 1.737 -15.459 1.00 78.69 102 GLN A CA 1
ATOM 844 C C . GLN A 1 102 ? -13.508 0.859 -16.605 1.00 78.69 102 GLN A C 1
ATOM 846 O O . GLN A 1 102 ? -12.546 0.103 -16.455 1.00 78.69 102 GLN A O 1
ATOM 851 N N . PRO A 1 103 ? -14.083 1.011 -17.811 1.00 83.00 103 PRO A N 1
ATOM 852 C CA . PRO A 1 103 ? -13.543 0.366 -18.986 1.00 83.00 103 PRO A CA 1
ATOM 853 C C . PRO A 1 103 ? -12.157 0.948 -19.307 1.00 83.00 103 PRO A C 1
ATOM 855 O O . PRO A 1 103 ? -11.892 2.144 -19.146 1.00 83.00 103 PRO A O 1
ATOM 858 N N . ALA A 1 104 ? -11.261 0.078 -19.776 1.00 79.12 104 ALA A N 1
ATOM 859 C CA . ALA A 1 104 ? -9.846 0.392 -19.980 1.00 79.12 104 ALA A CA 1
ATOM 860 C C . ALA A 1 104 ? -9.597 1.595 -20.912 1.00 79.12 104 ALA A C 1
ATOM 862 O O . ALA A 1 104 ? -8.593 2.292 -20.774 1.00 79.12 104 ALA A O 1
ATOM 863 N N . ASP A 1 105 ? -10.513 1.868 -21.845 1.00 82.12 105 ASP A N 1
ATOM 864 C CA . ASP A 1 105 ? -10.448 3.009 -22.763 1.00 82.12 105 ASP A CA 1
ATOM 865 C C . ASP A 1 105 ? -10.633 4.365 -22.065 1.00 82.12 105 ASP A C 1
ATOM 867 O O . ASP A 1 105 ? -10.190 5.382 -22.594 1.00 82.12 105 ASP A O 1
ATOM 871 N N . ARG A 1 106 ? -11.243 4.395 -20.874 1.00 79.06 106 ARG A N 1
ATOM 872 C CA . ARG A 1 106 ? -11.370 5.609 -20.053 1.00 79.06 106 ARG A CA 1
ATOM 873 C C . ARG A 1 106 ? -10.218 5.809 -19.082 1.00 79.06 106 ARG A C 1
ATOM 875 O O . ARG A 1 106 ? -9.884 6.954 -18.791 1.00 79.06 106 ARG A O 1
ATOM 882 N N . LEU A 1 107 ? -9.599 4.723 -18.625 1.00 75.50 107 LEU A N 1
ATOM 883 C CA . LEU A 1 107 ? -8.447 4.773 -17.722 1.00 75.50 107 LEU A CA 1
ATOM 884 C C . LEU A 1 107 ? -7.147 5.163 -18.443 1.00 75.50 107 LEU A C 1
ATOM 886 O O . LEU A 1 107 ? -6.182 5.564 -17.797 1.00 75.50 107 LEU A O 1
ATOM 890 N N . MET A 1 108 ? -7.120 5.114 -19.780 1.00 82.50 108 MET A N 1
ATOM 891 C CA . MET A 1 108 ? -5.983 5.542 -20.601 1.00 82.50 108 MET A CA 1
ATOM 892 C C . MET A 1 108 ? -4.670 4.898 -20.116 1.00 82.50 108 MET A C 1
ATOM 894 O O . MET A 1 108 ? -4.536 3.677 -20.128 1.00 82.50 108 MET A O 1
ATOM 898 N N . TRP A 1 109 ? -3.695 5.701 -19.685 1.00 80.44 109 TRP A N 1
ATOM 899 C CA . TRP A 1 109 ? -2.408 5.220 -19.182 1.00 80.44 109 TRP A CA 1
ATOM 900 C C . TRP A 1 109 ? -2.456 4.775 -17.707 1.00 80.44 109 TRP A C 1
ATOM 902 O O . TRP A 1 109 ? -1.517 4.132 -17.249 1.00 80.44 109 TRP A O 1
ATOM 912 N N . GLY A 1 110 ? -3.533 5.062 -16.971 1.00 83.81 110 GLY A N 1
ATOM 913 C CA . GLY A 1 110 ? -3.738 4.601 -15.592 1.00 83.81 110 GLY A CA 1
ATOM 914 C C . GLY A 1 110 ? -4.312 3.183 -15.489 1.00 83.81 110 GLY A C 1
ATOM 915 O O . GLY A 1 110 ? -4.325 2.601 -14.406 1.00 83.81 110 GLY A O 1
ATOM 916 N N . ASN A 1 111 ? -4.762 2.594 -16.605 1.00 85.94 111 ASN A N 1
ATOM 917 C CA . ASN A 1 111 ? -5.369 1.263 -16.612 1.00 85.94 111 ASN A CA 1
ATOM 918 C C . ASN A 1 111 ? -4.418 0.202 -16.031 1.00 85.94 111 ASN A C 1
ATOM 920 O O . ASN A 1 111 ? -3.341 -0.033 -16.579 1.00 85.94 111 ASN A O 1
ATOM 924 N N . GLY A 1 112 ? -4.835 -0.453 -14.944 1.00 85.75 112 GLY A N 1
ATOM 925 C CA . GLY A 1 112 ? -4.041 -1.472 -14.249 1.00 85.75 112 GLY A CA 1
ATOM 926 C C . GLY A 1 112 ? -2.856 -0.933 -13.437 1.00 85.75 112 GLY A C 1
ATOM 927 O O . GLY A 1 112 ? -2.030 -1.729 -12.991 1.00 85.75 112 GLY A O 1
ATOM 928 N N . ARG A 1 113 ? -2.741 0.393 -13.250 1.00 90.75 113 ARG A N 1
ATOM 929 C CA . ARG A 1 113 ? -1.642 1.004 -12.484 1.00 90.75 113 ARG A CA 1
ATOM 930 C C . ARG A 1 113 ? -1.968 1.309 -11.029 1.00 90.75 113 ARG A C 1
ATOM 932 O O . ARG A 1 113 ? -1.026 1.348 -10.243 1.00 90.75 113 ARG A O 1
ATOM 939 N N . VAL A 1 114 ? -3.236 1.455 -10.657 1.00 90.69 114 VAL A N 1
ATOM 940 C CA . VAL A 1 114 ? -3.634 1.471 -9.241 1.00 90.69 114 VAL A CA 1
ATOM 941 C C . VAL A 1 114 ? -3.569 0.043 -8.705 1.00 90.69 114 VAL A C 1
ATOM 943 O O . VAL A 1 114 ? -3.991 -0.900 -9.379 1.00 90.69 114 VAL A O 1
ATOM 946 N N . GLN A 1 115 ? -2.955 -0.128 -7.539 1.00 87.38 115 GLN A N 1
ATOM 947 C CA . GLN A 1 115 ? -2.736 -1.427 -6.906 1.00 87.38 115 GLN A CA 1
ATOM 948 C C . GLN A 1 115 ? -3.574 -1.513 -5.646 1.00 87.38 115 GLN A C 1
ATOM 950 O O . GLN A 1 115 ? -3.606 -0.542 -4.907 1.00 87.38 115 GLN A O 1
ATOM 955 N N . GLY A 1 116 ? -4.188 -2.675 -5.410 1.00 86.69 116 GLY A N 1
ATOM 956 C CA . GLY A 1 116 ? -4.865 -2.982 -4.153 1.00 86.69 116 GLY A CA 1
ATOM 957 C C . GLY A 1 116 ? -6.000 -2.025 -3.771 1.00 86.69 116 GLY A C 1
ATOM 958 O O . GLY A 1 116 ? -6.202 -0.959 -4.345 1.00 86.69 116 GLY A O 1
ATOM 959 N N . HIS A 1 117 ? -6.779 -2.432 -2.777 1.00 91.75 117 HIS A N 1
ATOM 960 C CA . HIS A 1 117 ? -7.625 -1.514 -2.028 1.00 91.75 117 HIS A CA 1
ATOM 961 C C . HIS A 1 117 ? -7.908 -2.115 -0.657 1.00 91.75 117 HIS A C 1
ATOM 963 O O . HIS A 1 117 ? -8.495 -3.194 -0.564 1.00 91.75 117 HIS A O 1
ATOM 969 N N . ASN A 1 118 ? -7.502 -1.413 0.397 1.00 94.12 118 ASN A N 1
ATOM 970 C CA . ASN A 1 118 ? -7.963 -1.698 1.747 1.00 94.12 118 ASN A CA 1
ATOM 971 C C . ASN A 1 118 ? -9.147 -0.777 2.033 1.00 94.12 118 ASN A C 1
ATOM 973 O O . ASN A 1 118 ? -8.940 0.391 2.344 1.00 94.12 118 ASN A O 1
ATOM 977 N N . ASP A 1 119 ? -10.370 -1.282 1.895 1.00 95.12 119 ASP A N 1
ATOM 978 C CA . ASP A 1 119 ? -11.570 -0.549 2.307 1.00 95.12 119 ASP A CA 1
ATOM 979 C C . ASP A 1 119 ? -11.670 -0.576 3.840 1.00 95.12 119 ASP A C 1
ATOM 981 O O . ASP A 1 119 ? -11.999 -1.606 4.438 1.00 95.12 119 ASP A O 1
ATOM 985 N N . LEU A 1 120 ? -11.351 0.553 4.478 1.00 97.31 120 LEU A N 1
ATOM 986 C CA . LEU A 1 120 ? -11.448 0.732 5.926 1.00 97.31 12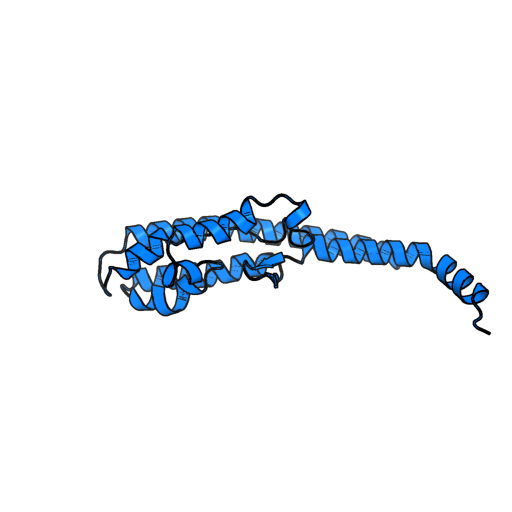0 LEU A CA 1
ATOM 987 C C . LEU A 1 120 ? -12.651 1.597 6.323 1.00 97.31 120 LEU A C 1
ATOM 989 O O . LEU A 1 120 ? -12.712 2.037 7.472 1.00 97.31 120 LEU A O 1
ATOM 993 N N . TYR A 1 121 ? -13.619 1.839 5.431 1.00 97.56 121 TYR A N 1
ATOM 994 C CA . TYR A 1 121 ? -14.718 2.770 5.700 1.00 97.56 121 TYR A CA 1
ATOM 995 C C . TYR A 1 121 ? -15.498 2.387 6.963 1.00 97.56 121 TYR A C 1
ATOM 997 O O . TYR A 1 121 ? -15.645 3.183 7.893 1.00 97.56 121 TYR A O 1
ATOM 1005 N N . ASP A 1 122 ? -15.959 1.135 7.029 1.00 97.50 122 ASP A N 1
ATOM 1006 C CA . ASP A 1 122 ? -16.767 0.653 8.154 1.00 97.50 122 ASP A CA 1
ATOM 1007 C C . ASP A 1 122 ? -15.933 0.556 9.450 1.00 97.50 122 ASP A C 1
ATOM 1009 O O . ASP A 1 122 ? -16.456 0.767 10.547 1.00 97.50 122 ASP A O 1
ATOM 1013 N N . LEU A 1 123 ? -14.625 0.293 9.329 1.00 98.00 123 LEU A N 1
ATOM 1014 C CA . LEU A 1 123 ? -13.682 0.292 10.451 1.00 98.00 123 LEU A CA 1
ATOM 1015 C C . LEU A 1 123 ? -13.542 1.698 11.049 1.00 98.00 123 LEU A C 1
ATOM 1017 O O . LEU A 1 123 ? -13.707 1.867 12.258 1.00 98.00 123 LEU A O 1
ATOM 1021 N N . ILE A 1 124 ? -13.254 2.695 10.210 1.00 98.12 124 ILE A N 1
ATOM 1022 C CA . ILE A 1 124 ? -13.066 4.095 10.610 1.00 98.12 124 ILE A CA 1
ATOM 1023 C C . ILE A 1 124 ? -14.359 4.643 11.212 1.00 98.12 124 ILE A C 1
ATOM 1025 O O . ILE A 1 124 ? -14.325 5.239 12.290 1.00 98.12 124 ILE A O 1
ATOM 1029 N N . ALA A 1 125 ? -15.510 4.369 10.590 1.00 97.12 125 ALA A N 1
ATOM 1030 C CA . ALA A 1 125 ? -16.809 4.757 11.133 1.00 97.12 125 ALA A CA 1
ATOM 1031 C C . ALA A 1 125 ? -17.047 4.137 12.520 1.00 97.12 125 ALA A C 1
ATOM 1033 O O . ALA A 1 125 ? -17.436 4.833 13.455 1.00 97.12 125 ALA A O 1
ATOM 1034 N N . SER A 1 126 ? -16.742 2.845 12.687 1.00 97.19 126 SER A N 1
ATOM 1035 C CA . SER A 1 126 ? -16.891 2.163 13.975 1.00 97.19 126 SER A CA 1
ATOM 1036 C C . SER A 1 126 ? -15.941 2.677 15.061 1.00 97.19 126 SER A C 1
ATOM 1038 O O . SER A 1 126 ? -16.302 2.605 16.236 1.00 97.19 126 SER A O 1
ATOM 1040 N N . LEU A 1 127 ? -14.728 3.108 14.707 1.00 97.88 127 LEU A N 1
ATOM 1041 C CA . LEU A 1 127 ? -13.762 3.683 15.649 1.00 97.88 127 LEU A CA 1
ATOM 1042 C C . LEU A 1 127 ? -14.120 5.124 16.020 1.00 97.88 127 LEU A C 1
ATOM 1044 O O . LEU A 1 127 ? -13.886 5.527 17.152 1.00 97.88 127 LEU A O 1
ATOM 1048 N N . SER A 1 128 ? -14.729 5.878 15.103 1.00 96.00 128 SER A N 1
ATOM 1049 C CA . SER A 1 128 ? -15.128 7.275 15.334 1.00 96.00 128 SER A CA 1
ATOM 1050 C C . SER A 1 128 ? -16.189 7.430 16.435 1.00 96.00 128 SER A C 1
ATOM 1052 O O . SER A 1 128 ? -16.302 8.495 17.037 1.00 96.00 128 SER A O 1
ATOM 1054 N N . ASP A 1 129 ? -16.946 6.366 16.719 1.00 95.62 129 ASP A N 1
ATOM 1055 C CA . ASP A 1 129 ? -17.935 6.305 17.803 1.00 95.62 129 ASP A CA 1
ATOM 1056 C C . ASP A 1 129 ? -17.348 5.804 19.146 1.00 95.62 129 ASP A C 1
ATOM 1058 O O . ASP A 1 129 ? -18.101 5.594 20.103 1.00 95.62 129 ASP A O 1
ATOM 1062 N N . LYS A 1 130 ? -16.030 5.569 19.229 1.00 96.94 130 LYS A N 1
ATOM 1063 C CA . LYS A 1 130 ? -15.335 5.017 20.406 1.00 96.94 130 LYS A CA 1
ATOM 1064 C C . LYS A 1 130 ? -14.392 6.033 21.051 1.00 96.94 130 LYS A C 1
ATOM 1066 O O . LYS A 1 130 ? -13.884 6.938 20.396 1.00 96.94 130 LYS A O 1
ATOM 1071 N N . GLU A 1 131 ? -14.134 5.846 22.342 1.00 97.31 131 GLU A N 1
ATOM 1072 C CA . GLU A 1 131 ? -13.149 6.614 23.112 1.00 97.31 131 GLU A CA 1
ATOM 1073 C C . GLU A 1 131 ? -11.907 5.765 23.446 1.00 97.31 131 GLU A C 1
ATOM 1075 O O . GLU A 1 131 ? -11.919 4.533 23.363 1.00 97.31 131 GLU A O 1
ATOM 1080 N N . ASP A 1 132 ? -10.817 6.419 23.853 1.00 97.38 132 ASP A N 1
ATOM 1081 C CA . ASP A 1 132 ? -9.610 5.725 24.309 1.00 97.38 132 ASP A CA 1
ATOM 1082 C C . ASP A 1 132 ? -9.920 4.795 25.498 1.00 97.38 132 ASP A C 1
ATOM 1084 O O . ASP A 1 132 ? -10.549 5.183 26.488 1.00 97.38 132 ASP A O 1
ATOM 1088 N N . GLY A 1 133 ? -9.437 3.555 25.416 1.00 95.19 133 GLY A N 1
ATOM 1089 C CA . GLY A 1 133 ? -9.687 2.497 26.397 1.00 95.19 133 GLY A CA 1
ATOM 1090 C C . GLY A 1 133 ? -10.970 1.683 26.182 1.00 95.19 133 GLY A C 1
ATOM 1091 O O . GLY A 1 133 ? -11.198 0.737 26.943 1.00 95.19 133 GLY A O 1
ATOM 1092 N N . ASP A 1 134 ? -11.783 2.000 25.168 1.00 97.38 134 ASP A N 1
ATOM 1093 C CA . ASP A 1 134 ? -12.914 1.158 24.768 1.00 97.38 134 ASP A CA 1
ATOM 1094 C C . ASP A 1 134 ? -12.465 -0.200 24.203 1.00 97.38 134 ASP A C 1
ATOM 1096 O O . ASP A 1 134 ? -11.343 -0.383 23.731 1.00 97.38 134 ASP A O 1
ATOM 1100 N N . ASP A 1 135 ? -13.374 -1.181 24.218 1.00 97.50 135 ASP A N 1
ATOM 1101 C CA . ASP A 1 135 ? -13.128 -2.483 23.592 1.00 97.50 135 ASP A CA 1
ATOM 1102 C C . ASP A 1 135 ? -13.073 -2.349 22.062 1.00 97.50 135 ASP A C 1
ATOM 1104 O O . ASP A 1 135 ? -14.067 -1.986 21.420 1.00 97.50 135 ASP A O 1
ATOM 1108 N N . VAL A 1 136 ? -11.905 -2.661 21.497 1.00 98.19 136 VAL A N 1
ATOM 1109 C CA . VAL A 1 136 ? -11.580 -2.574 20.064 1.00 98.19 136 VAL A CA 1
ATOM 1110 C C . VAL A 1 136 ? -11.080 -3.900 19.478 1.00 98.19 136 VAL A C 1
ATOM 1112 O O . VAL A 1 136 ? -10.420 -3.930 18.438 1.00 98.19 136 VAL A O 1
ATOM 1115 N N . ALA A 1 137 ? -11.380 -5.029 20.132 1.00 98.12 137 ALA A N 1
ATOM 1116 C CA . ALA A 1 137 ? -10.876 -6.338 19.708 1.00 98.12 137 ALA A CA 1
ATOM 1117 C C . ALA A 1 137 ? -11.292 -6.722 18.273 1.00 98.12 137 ALA A C 1
ATOM 1119 O O . ALA A 1 137 ? -10.517 -7.349 17.547 1.00 98.12 137 ALA A O 1
ATOM 1120 N N . GLU A 1 138 ? -12.499 -6.335 17.849 1.00 97.81 138 GLU A N 1
ATOM 1121 C CA . GLU A 1 138 ? -12.991 -6.576 16.488 1.00 97.81 138 GLU A CA 1
ATOM 1122 C C . GLU A 1 138 ? -12.220 -5.743 15.455 1.00 97.81 138 GLU A C 1
ATOM 1124 O O . GLU A 1 138 ? -11.759 -6.284 14.451 1.00 97.81 138 GLU A O 1
ATOM 1129 N N . GLN A 1 139 ? -11.992 -4.459 15.739 1.00 98.44 139 GLN A N 1
ATOM 1130 C CA . GLN A 1 139 ? -11.264 -3.535 14.868 1.00 98.44 139 GLN A CA 1
ATOM 1131 C C . GLN A 1 139 ? -9.799 -3.966 14.702 1.00 98.44 139 GLN A C 1
ATOM 1133 O O . GLN A 1 139 ? -9.289 -4.003 13.583 1.00 98.44 139 GLN A O 1
ATOM 1138 N N . ILE A 1 140 ? -9.151 -4.406 15.787 1.00 98.62 140 ILE A N 1
ATOM 1139 C CA . ILE A 1 140 ? -7.803 -4.996 15.732 1.00 98.62 140 ILE A CA 1
ATOM 1140 C C . ILE A 1 140 ? -7.794 -6.251 14.846 1.00 98.62 140 ILE A C 1
ATOM 1142 O O . ILE A 1 140 ? -6.858 -6.455 14.072 1.00 98.62 140 ILE A O 1
ATOM 1146 N N . SER A 1 141 ? -8.823 -7.102 14.931 1.00 98.38 141 SER A N 1
ATOM 1147 C CA . SER A 1 141 ? -8.911 -8.301 14.089 1.00 98.38 141 SER A CA 1
ATOM 1148 C C . SER A 1 141 ? -9.052 -7.962 12.604 1.00 98.38 141 SER A C 1
ATOM 1150 O O . SER A 1 141 ? -8.468 -8.662 11.776 1.00 98.38 141 SER A O 1
ATOM 1152 N N . VAL A 1 142 ? -9.813 -6.917 12.264 1.00 98.31 142 VAL A N 1
ATOM 1153 C CA . VAL A 1 142 ? -9.942 -6.430 10.883 1.00 98.31 142 VAL A CA 1
ATOM 1154 C C . VAL A 1 142 ? -8.600 -5.895 10.383 1.00 98.31 142 VAL A C 1
ATOM 1156 O O . VAL A 1 142 ? -8.141 -6.325 9.327 1.00 98.31 142 VAL A O 1
ATOM 1159 N N . LEU A 1 143 ? -7.915 -5.057 11.171 1.00 98.44 143 LEU A N 1
ATOM 1160 C CA . LEU A 1 143 ? -6.595 -4.534 10.801 1.00 98.44 143 LEU A CA 1
ATOM 1161 C C . LEU A 1 143 ? -5.566 -5.640 10.575 1.00 98.44 143 LEU A C 1
ATOM 1163 O O . LEU A 1 143 ? -4.821 -5.588 9.603 1.00 98.44 143 LEU A O 1
ATOM 1167 N N . LYS A 1 144 ? -5.553 -6.681 11.414 1.00 98.44 144 LYS A N 1
ATOM 1168 C CA . LYS A 1 144 ? -4.658 -7.835 11.226 1.00 98.44 144 LYS A CA 1
ATOM 1169 C C . LYS A 1 144 ? -4.930 -8.578 9.920 1.00 98.44 144 LYS A C 1
ATOM 1171 O O . LYS A 1 144 ? -3.983 -8.957 9.240 1.00 98.44 144 LYS A O 1
ATOM 1176 N N . ALA A 1 145 ? -6.196 -8.730 9.532 1.00 98.19 145 ALA A 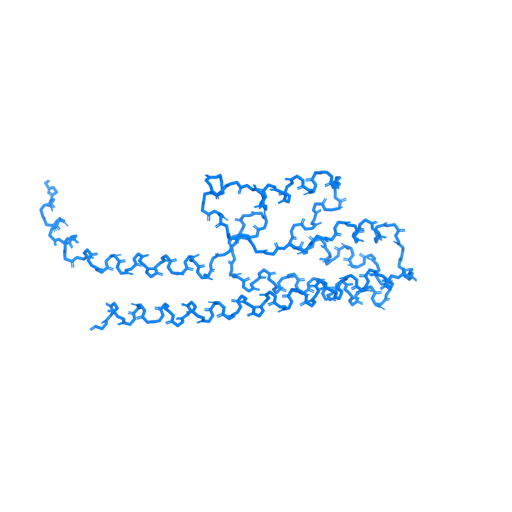N 1
ATOM 1177 C CA . ALA A 1 145 ? -6.541 -9.325 8.243 1.00 98.19 145 ALA A CA 1
ATOM 1178 C C . ALA A 1 145 ? -6.078 -8.454 7.058 1.00 98.19 145 ALA A C 1
ATOM 1180 O O . ALA A 1 145 ? -5.565 -8.991 6.075 1.00 98.19 145 ALA A O 1
ATOM 1181 N N . CYS A 1 146 ? -6.205 -7.126 7.164 1.00 97.88 146 CYS A N 1
ATOM 1182 C CA . CYS A 1 146 ? -5.661 -6.193 6.173 1.00 97.88 146 CYS A CA 1
ATOM 1183 C C . CYS A 1 146 ? -4.132 -6.294 6.086 1.00 97.88 146 CYS A C 1
ATOM 1185 O O . CYS A 1 146 ? -3.600 -6.420 4.990 1.00 97.88 146 CYS A O 1
ATOM 1187 N N . ILE A 1 147 ? -3.427 -6.328 7.224 1.00 98.56 147 ILE A N 1
ATOM 1188 C CA . ILE A 1 147 ? -1.964 -6.489 7.284 1.00 98.56 147 ILE A CA 1
ATOM 1189 C C . ILE A 1 147 ? -1.521 -7.790 6.603 1.00 98.56 147 ILE A C 1
ATOM 1191 O O . ILE A 1 147 ? -0.571 -7.781 5.818 1.00 98.56 147 ILE A O 1
ATOM 1195 N N . ASP A 1 148 ? -2.212 -8.902 6.863 1.00 98.19 148 ASP A N 1
ATOM 1196 C CA . ASP A 1 148 ? -1.905 -10.188 6.232 1.00 98.19 148 ASP A CA 1
ATOM 1197 C C . ASP A 1 148 ? -2.088 -10.121 4.705 1.00 98.19 148 ASP A C 1
ATOM 1199 O O . ASP A 1 148 ? -1.223 -10.577 3.952 1.00 98.19 148 ASP A O 1
ATOM 1203 N N . SER A 1 149 ? -3.186 -9.516 4.237 1.00 96.62 149 SER A N 1
ATOM 1204 C CA . SER A 1 149 ? -3.452 -9.316 2.807 1.00 96.62 149 SER A CA 1
ATOM 1205 C C . SER A 1 149 ? -2.401 -8.416 2.148 1.00 96.62 149 SER A C 1
ATOM 1207 O O . SER A 1 149 ? -1.860 -8.760 1.094 1.00 96.62 149 SER A O 1
ATOM 1209 N N . GLU A 1 150 ? -2.057 -7.300 2.789 1.00 97.31 150 GLU A N 1
ATOM 1210 C CA . GLU A 1 150 ? -1.088 -6.328 2.278 1.00 97.31 150 GLU A CA 1
ATOM 1211 C C . GLU A 1 150 ? 0.335 -6.900 2.255 1.00 97.31 150 GLU A C 1
ATOM 1213 O O . GLU A 1 150 ? 1.106 -6.641 1.335 1.00 97.31 150 GLU A O 1
ATOM 1218 N N . THR A 1 151 ? 0.677 -7.763 3.216 1.00 98.12 151 THR A N 1
ATOM 1219 C CA . THR A 1 151 ? 1.953 -8.495 3.225 1.00 98.12 151 THR A CA 1
ATOM 1220 C C . THR A 1 151 ? 2.065 -9.434 2.024 1.00 98.12 151 THR A C 1
ATOM 1222 O O . THR A 1 151 ? 3.126 -9.532 1.402 1.00 98.12 151 THR A O 1
ATOM 1225 N N . VAL A 1 152 ? 0.972 -10.120 1.667 1.00 97.69 152 VAL A N 1
ATOM 1226 C CA . VAL A 1 152 ? 0.932 -10.965 0.465 1.00 97.69 152 VAL A CA 1
ATOM 1227 C C . VAL A 1 152 ? 1.083 -10.116 -0.797 1.00 97.69 152 VAL A C 1
ATOM 1229 O O . VAL A 1 152 ? 1.847 -10.497 -1.686 1.00 97.69 152 VAL A O 1
ATOM 1232 N N . LEU A 1 153 ? 0.402 -8.968 -0.869 1.00 96.50 153 LEU A N 1
ATOM 1233 C CA . LEU A 1 153 ? 0.512 -8.047 -2.001 1.00 96.50 153 LEU A CA 1
ATOM 1234 C C . LEU A 1 153 ? 1.935 -7.489 -2.145 1.00 96.50 153 LEU A C 1
ATOM 1236 O O . LEU A 1 153 ? 2.481 -7.509 -3.248 1.00 96.50 153 LEU A O 1
ATOM 1240 N N . LEU A 1 154 ? 2.568 -7.078 -1.041 1.00 97.69 154 LEU A N 1
ATOM 1241 C CA . LEU A 1 154 ? 3.956 -6.619 -1.029 1.00 97.69 154 LEU A CA 1
ATOM 1242 C C . LEU A 1 154 ? 4.896 -7.684 -1.598 1.00 97.69 154 LEU A C 1
ATOM 1244 O O . LEU A 1 154 ? 5.731 -7.377 -2.445 1.00 97.69 154 LEU A O 1
ATOM 1248 N N . GLN A 1 155 ? 4.753 -8.941 -1.166 1.00 98.19 155 GLN A N 1
ATOM 1249 C CA . GLN A 1 155 ? 5.595 -10.022 -1.676 1.00 98.19 155 GLN A CA 1
ATOM 1250 C C . GLN A 1 155 ? 5.415 -10.206 -3.189 1.00 98.19 155 GLN A C 1
ATOM 1252 O O . GLN A 1 155 ? 6.403 -10.312 -3.909 1.00 98.19 155 GLN A O 1
ATOM 1257 N N . GLN A 1 156 ? 4.171 -10.186 -3.680 1.00 96.69 156 GLN A N 1
ATOM 1258 C CA . GLN A 1 156 ? 3.885 -10.289 -5.115 1.00 96.69 156 GLN A CA 1
ATOM 1259 C C . GLN A 1 156 ? 4.491 -9.126 -5.911 1.00 96.69 156 GLN A C 1
ATOM 1261 O O . GLN A 1 156 ? 5.022 -9.337 -7.000 1.00 96.69 156 GLN A O 1
ATOM 1266 N N . GLN A 1 157 ? 4.422 -7.906 -5.377 1.00 96.25 157 GLN A N 1
ATOM 1267 C CA . GLN A 1 157 ? 5.002 -6.721 -6.007 1.00 96.25 157 GLN A CA 1
ATOM 1268 C C . GLN A 1 157 ? 6.525 -6.813 -6.078 1.00 96.25 157 GLN A C 1
ATOM 1270 O O . GLN A 1 157 ? 7.087 -6.606 -7.149 1.00 96.25 157 GLN A O 1
ATOM 1275 N N . VAL A 1 158 ? 7.177 -7.200 -4.979 1.00 97.88 158 VAL A N 1
ATOM 1276 C CA . VAL A 1 158 ? 8.632 -7.390 -4.937 1.00 97.88 158 VAL A CA 1
ATOM 1277 C C . VAL A 1 158 ? 9.074 -8.467 -5.926 1.00 97.88 158 VAL A C 1
ATOM 1279 O O . VAL A 1 158 ? 10.038 -8.253 -6.658 1.00 97.88 158 VAL A O 1
ATOM 1282 N N . ASP A 1 159 ? 8.359 -9.593 -5.996 1.00 98.00 15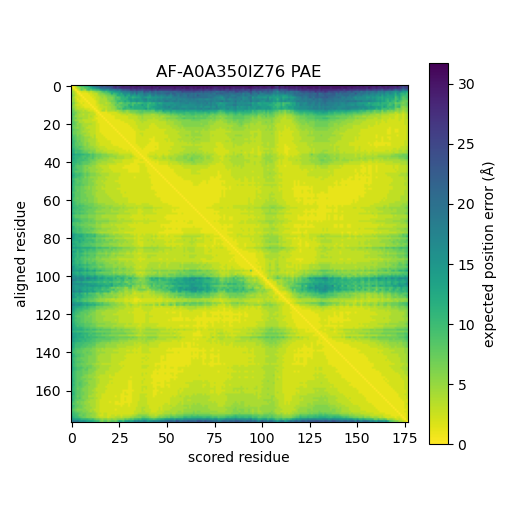9 ASP A N 1
ATOM 1283 C CA . ASP A 1 159 ? 8.668 -10.668 -6.944 1.00 98.00 159 ASP A CA 1
ATOM 1284 C C . ASP A 1 159 ? 8.575 -10.167 -8.398 1.00 98.00 159 ASP A C 1
ATOM 1286 O O . ASP A 1 159 ? 9.504 -10.370 -9.184 1.00 98.00 159 ASP A O 1
ATOM 1290 N N . LEU A 1 160 ? 7.506 -9.436 -8.739 1.00 96.12 160 LEU A N 1
ATOM 1291 C CA . LEU A 1 160 ? 7.334 -8.832 -10.065 1.00 96.12 160 LEU A CA 1
ATOM 1292 C C . LEU A 1 160 ? 8.413 -7.789 -10.379 1.00 96.12 160 LEU A C 1
ATOM 1294 O O . LEU A 1 160 ? 8.911 -7.736 -11.502 1.00 96.12 160 LEU A O 1
ATOM 1298 N N . GLU A 1 161 ? 8.798 -6.956 -9.414 1.00 97.50 161 GLU A N 1
ATOM 1299 C CA . GLU A 1 161 ? 9.870 -5.976 -9.600 1.00 97.50 161 GLU A CA 1
ATOM 1300 C C . GLU A 1 161 ? 11.230 -6.658 -9.806 1.00 97.50 161 GLU A C 1
ATOM 1302 O O . GLU A 1 161 ? 12.011 -6.223 -10.655 1.00 97.50 161 GLU A O 1
ATOM 1307 N N . CYS A 1 162 ? 11.507 -7.760 -9.103 1.00 98.25 162 CYS A N 1
ATOM 1308 C CA . CYS A 1 162 ? 12.697 -8.575 -9.341 1.00 98.25 162 CYS A CA 1
ATOM 1309 C C . CYS A 1 162 ? 12.711 -9.170 -10.759 1.00 98.25 162 CYS A C 1
ATOM 1311 O O . CYS A 1 162 ? 13.728 -9.062 -11.447 1.00 98.25 162 CYS A O 1
ATOM 1313 N N . GLU A 1 163 ? 11.590 -9.725 -11.228 1.00 97.94 163 GLU A N 1
ATOM 1314 C CA . GLU A 1 163 ? 11.455 -10.201 -12.614 1.00 97.94 163 GLU A CA 1
ATOM 1315 C C . GLU A 1 163 ? 11.683 -9.068 -13.628 1.00 97.94 163 GLU A C 1
ATOM 1317 O O . GLU A 1 163 ? 12.397 -9.237 -14.623 1.00 97.94 163 GLU A O 1
ATOM 1322 N N . GLY A 1 164 ? 11.128 -7.885 -13.350 1.00 97.69 164 GLY A N 1
ATOM 1323 C CA . GLY A 1 164 ? 11.332 -6.685 -14.154 1.00 97.69 164 GLY A CA 1
ATOM 1324 C C . GLY A 1 164 ? 12.800 -6.265 -14.227 1.00 97.69 164 GLY A C 1
ATOM 1325 O O . GLY A 1 164 ? 13.281 -5.891 -15.298 1.00 97.69 164 GLY A O 1
ATOM 1326 N N . LEU A 1 165 ? 13.538 -6.353 -13.115 1.00 98.00 165 LEU A N 1
ATOM 1327 C CA . LEU A 1 165 ? 14.963 -6.016 -13.069 1.00 98.00 165 LEU A CA 1
ATOM 1328 C C . LEU A 1 165 ? 15.789 -6.972 -13.932 1.00 98.00 165 LEU A C 1
ATOM 1330 O O . LEU A 1 165 ? 16.631 -6.514 -14.710 1.00 98.00 165 LEU A O 1
ATOM 1334 N N . ASP A 1 166 ? 15.524 -8.276 -13.842 1.00 98.19 166 ASP A N 1
ATOM 1335 C CA . ASP A 1 166 ? 16.194 -9.291 -14.660 1.00 98.19 166 ASP A CA 1
ATOM 1336 C C . ASP A 1 166 ? 15.923 -9.078 -16.158 1.00 98.19 166 ASP A C 1
ATOM 1338 O O . ASP A 1 166 ? 16.841 -9.133 -16.993 1.00 98.19 166 ASP A O 1
ATOM 1342 N N . ALA A 1 167 ? 14.670 -8.775 -16.506 1.00 97.50 167 ALA A N 1
ATOM 1343 C CA . ALA A 1 167 ? 14.263 -8.519 -17.881 1.00 97.50 167 ALA A CA 1
ATOM 1344 C C . ALA A 1 167 ? 14.889 -7.225 -18.435 1.00 97.50 167 ALA A C 1
ATOM 1346 O O . ALA A 1 167 ? 15.414 -7.224 -19.553 1.00 97.50 167 ALA A O 1
ATOM 1347 N N . LEU A 1 168 ? 14.919 -6.150 -17.639 1.00 97.44 168 LEU A N 1
ATOM 1348 C CA . LEU A 1 168 ? 15.571 -4.893 -18.008 1.00 97.44 168 LEU A CA 1
ATOM 1349 C C . LEU A 1 168 ? 17.078 -5.084 -18.210 1.00 97.44 168 LEU A C 1
ATOM 1351 O O . LEU A 1 168 ? 17.629 -4.629 -19.212 1.00 97.44 168 LEU A O 1
ATOM 1355 N N . CYS A 1 169 ? 17.748 -5.781 -17.289 1.00 96.88 169 CYS A N 1
ATOM 1356 C CA . CYS A 1 169 ? 19.181 -6.051 -17.393 1.00 96.88 169 CYS A CA 1
ATOM 1357 C C . CYS A 1 169 ? 19.512 -6.828 -18.670 1.00 96.88 169 CYS A C 1
ATOM 1359 O O . CYS A 1 169 ? 20.478 -6.501 -19.361 1.00 96.88 169 CYS A O 1
ATOM 1361 N N . SER A 1 170 ? 18.699 -7.832 -19.004 1.00 96.19 170 SER A N 1
ATOM 1362 C CA . SER A 1 170 ? 18.858 -8.614 -20.232 1.00 96.19 170 SER A CA 1
ATOM 1363 C C . SER A 1 170 ? 18.711 -7.732 -21.476 1.00 96.19 170 SER A C 1
ATOM 1365 O O . SER A 1 170 ? 19.618 -7.702 -22.307 1.00 96.19 170 SER A O 1
ATOM 1367 N N . ALA A 1 171 ? 17.642 -6.931 -21.551 1.00 95.31 171 ALA A N 1
ATOM 1368 C CA . ALA A 1 171 ? 17.399 -6.011 -22.665 1.00 95.31 171 ALA A CA 1
ATOM 1369 C C . ALA A 1 171 ? 18.520 -4.971 -22.847 1.00 95.31 171 ALA A C 1
ATOM 1371 O O . ALA A 1 171 ? 18.938 -4.694 -23.971 1.00 95.31 171 ALA A O 1
ATOM 1372 N N . LEU A 1 172 ? 19.041 -4.402 -21.755 1.00 94.94 172 LEU A N 1
ATOM 1373 C CA . LEU A 1 172 ? 20.130 -3.424 -21.825 1.00 94.94 172 LEU A CA 1
ATOM 1374 C C . LEU A 1 172 ? 21.454 -4.064 -22.262 1.00 94.94 172 LEU A C 1
ATOM 1376 O O . LEU A 1 172 ? 22.188 -3.468 -23.050 1.00 94.94 172 LEU A O 1
ATOM 1380 N N . ASN A 1 173 ? 21.754 -5.280 -21.797 1.00 94.38 173 ASN A N 1
ATOM 1381 C CA . ASN A 1 173 ? 22.956 -6.003 -22.214 1.00 94.38 173 ASN A CA 1
ATOM 1382 C C . ASN A 1 173 ? 22.925 -6.357 -23.708 1.00 94.38 173 ASN A C 1
ATOM 1384 O O . ASN A 1 173 ? 23.945 -6.219 -24.378 1.00 94.38 173 ASN A O 1
ATOM 1388 N N . GLU A 1 174 ? 21.769 -6.759 -24.240 1.00 90.75 174 GLU A N 1
ATOM 1389 C CA . GLU A 1 174 ? 21.584 -7.028 -25.675 1.00 90.75 174 GLU A CA 1
ATOM 1390 C C . GLU A 1 174 ? 21.706 -5.774 -26.550 1.00 90.75 174 GLU A C 1
ATOM 1392 O O . GLU A 1 174 ? 22.042 -5.871 -27.726 1.00 90.75 174 GLU A O 1
ATOM 1397 N N . MET A 1 175 ? 21.423 -4.595 -25.996 1.00 89.44 175 MET A N 1
ATOM 1398 C CA . MET A 1 175 ? 21.514 -3.324 -26.718 1.00 89.44 175 MET A CA 1
ATOM 1399 C C . MET A 1 175 ? 22.954 -2.793 -26.804 1.00 89.44 175 MET A C 1
ATOM 1401 O O . MET A 1 175 ? 23.288 -2.056 -27.731 1.00 89.44 175 MET A O 1
ATOM 1405 N N . ILE A 1 176 ? 23.794 -3.126 -25.817 1.00 84.50 176 ILE A N 1
ATOM 1406 C CA . ILE A 1 176 ? 25.176 -2.630 -25.694 1.00 84.50 176 ILE A CA 1
ATOM 1407 C C . ILE A 1 176 ? 26.205 -3.642 -26.237 1.00 84.50 176 ILE A C 1
ATOM 1409 O O . ILE A 1 176 ? 27.308 -3.235 -26.614 1.00 84.50 176 ILE A O 1
ATOM 1413 N N . GLY A 1 177 ? 25.872 -4.939 -26.243 1.00 72.94 177 GLY A N 1
ATOM 1414 C CA . GLY A 1 177 ? 26.716 -6.033 -26.747 1.00 72.94 177 GLY A CA 1
ATOM 1415 C C . GLY A 1 177 ? 26.645 -6.220 -28.256 1.00 72.94 177 GLY A C 1
ATOM 1416 O O . GLY A 1 177 ? 27.718 -6.495 -28.844 1.00 72.94 177 GLY A O 1
#